Protein AF-A0A956LXR5-F1 (afdb_monomer_lite)

Sequence (235 aa):
MRRPASPSLFWTFAGAFLIVLVAGLGVQATVLFSIVGPISSARIRADAETVVRRAAHEVEQVLAVGGDPEPALAQVNDGGWEHPVIFIDTAGRIVSDRPLGPWRRRLTGDLVRLGLLAPSSLPPDSSRMREGGPPPRGNRSGPAGPRGPGRDERRLGDRIVVRAPVFANGVRQGELVTLVPPRRAFGLPPGIPRPTLFFLPTAALIAAVAGLFLFRALAHRLRALEGQAQRVAQG

Structure (mmCIF, N/CA/C/O backbone):
data_AF-A0A956LXR5-F1
#
_entry.id   AF-A0A956LXR5-F1
#
loop_
_atom_site.group_PDB
_atom_site.id
_atom_site.type_symbol
_atom_site.label_atom_id
_atom_site.label_alt_id
_atom_site.label_comp_id
_atom_site.label_asym_id
_atom_site.label_entity_id
_atom_site.label_seq_id
_atom_site.pdbx_PDB_ins_code
_atom_site.Cartn_x
_atom_site.Cartn_y
_atom_site.Cartn_z
_atom_site.occupancy
_atom_site.B_iso_or_equiv
_atom_site.auth_seq_id
_atom_site.auth_comp_id
_atom_site.auth_asym_id
_atom_site.auth_atom_id
_atom_site.pdbx_PDB_model_num
ATOM 1 N N . MET A 1 1 ? -31.284 -23.805 54.852 1.00 57.22 1 MET A N 1
ATOM 2 C CA . MET A 1 1 ? -31.469 -23.085 53.570 1.00 57.22 1 MET A CA 1
ATOM 3 C C . MET A 1 1 ? -30.354 -22.055 53.414 1.00 57.22 1 MET A C 1
ATOM 5 O O . MET A 1 1 ? -30.297 -21.123 54.205 1.00 57.22 1 MET A O 1
ATOM 9 N N . ARG A 1 2 ? -29.414 -22.246 52.477 1.00 58.25 2 ARG A N 1
ATOM 10 C CA . ARG A 1 2 ? -28.343 -21.267 52.208 1.00 58.25 2 ARG A CA 1
ATOM 11 C C . ARG A 1 2 ? -28.930 -20.136 51.359 1.00 58.25 2 ARG A C 1
ATOM 13 O O . ARG A 1 2 ? -29.423 -20.404 50.268 1.00 58.25 2 ARG A O 1
ATOM 20 N N . ARG A 1 3 ? -28.924 -18.898 51.865 1.00 56.03 3 ARG A N 1
ATOM 21 C CA . ARG A 1 3 ? -29.309 -17.722 51.070 1.00 56.03 3 ARG A CA 1
ATOM 22 C C . ARG A 1 3 ? -28.297 -17.558 49.925 1.00 56.03 3 ARG A C 1
ATOM 24 O O . ARG A 1 3 ? -27.099 -17.644 50.201 1.00 56.03 3 ARG A O 1
ATOM 31 N N . PRO A 1 4 ? -28.735 -17.348 48.672 1.00 63.75 4 PRO A N 1
ATOM 32 C CA . PRO A 1 4 ? -27.816 -17.048 47.582 1.00 63.75 4 PRO A CA 1
ATOM 33 C C . PRO A 1 4 ? -27.059 -15.765 47.929 1.00 63.75 4 PRO A C 1
ATOM 35 O O . PRO A 1 4 ? -27.667 -14.766 48.317 1.00 63.75 4 PRO A O 1
ATOM 38 N N . ALA A 1 5 ? -25.729 -15.813 47.851 1.00 67.38 5 ALA A N 1
ATOM 39 C CA . ALA A 1 5 ? -24.897 -14.640 48.061 1.00 67.38 5 ALA A CA 1
ATOM 40 C C . ALA A 1 5 ? -25.287 -13.588 47.017 1.00 67.38 5 ALA A C 1
ATOM 42 O O . ALA A 1 5 ? -25.188 -13.829 45.814 1.00 67.38 5 ALA A O 1
ATOM 43 N N . SER A 1 6 ? -25.779 -12.440 47.478 1.00 71.50 6 SER A N 1
ATOM 44 C CA . SER A 1 6 ? -26.103 -11.313 46.611 1.00 71.50 6 SER A CA 1
ATOM 45 C C . SER A 1 6 ? -24.841 -10.909 45.840 1.00 71.50 6 SER A C 1
ATOM 47 O O . SER A 1 6 ? -23.810 -10.675 46.483 1.00 71.50 6 SER A O 1
ATOM 49 N N . PRO A 1 7 ? -24.883 -10.847 44.496 1.00 68.31 7 PRO A N 1
ATOM 50 C CA . PRO A 1 7 ? -23.716 -10.514 43.691 1.00 68.31 7 PRO A CA 1
ATOM 51 C C . PRO A 1 7 ? -23.152 -9.174 44.155 1.00 68.31 7 PRO A C 1
ATOM 53 O O . PRO A 1 7 ? -23.894 -8.202 44.330 1.00 68.31 7 PRO A O 1
ATOM 56 N N . SER A 1 8 ? -21.844 -9.141 44.424 1.00 81.50 8 SER A N 1
ATOM 57 C CA . SER A 1 8 ? -21.234 -7.948 44.993 1.00 81.50 8 SER A CA 1
ATOM 58 C C . SER A 1 8 ? -21.364 -6.783 44.011 1.00 81.50 8 SER A C 1
ATOM 60 O O . SER A 1 8 ? -21.154 -6.899 42.805 1.00 81.50 8 SER A O 1
ATOM 62 N N . LEU A 1 9 ? -21.721 -5.635 44.567 1.00 77.50 9 LEU A N 1
ATOM 63 C CA . LEU A 1 9 ? -21.884 -4.349 43.895 1.00 77.50 9 LEU A CA 1
ATOM 64 C C . LEU A 1 9 ? -20.675 -3.996 43.007 1.00 77.50 9 LEU A C 1
ATOM 66 O O . LEU A 1 9 ? -20.817 -3.475 41.898 1.00 77.50 9 LEU A O 1
ATOM 70 N N . PHE A 1 10 ? -19.490 -4.359 43.494 1.00 77.94 10 PHE A N 1
ATOM 71 C CA . PHE A 1 10 ? -18.216 -4.234 42.804 1.00 77.94 10 PHE A CA 1
ATOM 72 C C . PHE A 1 10 ? -18.179 -5.036 41.495 1.00 77.94 10 PHE A C 1
ATOM 74 O O . PHE A 1 10 ? -17.806 -4.486 40.462 1.00 77.94 10 PHE A O 1
ATOM 81 N N . TRP A 1 11 ? -18.641 -6.292 41.500 1.00 79.56 11 TRP A N 1
ATOM 82 C CA . TRP A 1 11 ? -18.671 -7.137 40.301 1.00 79.56 11 TRP A CA 1
ATOM 83 C C . TRP A 1 11 ? -19.585 -6.582 39.208 1.00 79.56 11 TRP A C 1
ATOM 85 O O . TRP A 1 11 ? -19.225 -6.628 38.034 1.00 79.56 11 TRP A O 1
ATOM 95 N N . THR A 1 12 ? -20.727 -5.993 39.571 1.00 78.44 12 THR A N 1
ATOM 96 C CA . THR A 1 12 ? -21.604 -5.334 38.589 1.00 78.44 12 THR A CA 1
ATOM 97 C C . THR A 1 12 ? -20.958 -4.107 37.944 1.00 78.44 12 THR A C 1
ATOM 99 O O . THR A 1 12 ? -21.067 -3.938 36.732 1.00 78.44 12 THR A O 1
ATOM 102 N N . PHE A 1 13 ? -20.253 -3.271 38.716 1.00 77.06 13 PHE A N 1
ATOM 103 C CA . PHE A 1 13 ? -19.559 -2.103 38.163 1.00 77.06 13 PHE A CA 1
ATOM 104 C C . PHE A 1 13 ? -18.354 -2.499 37.310 1.00 77.06 13 PHE A C 1
ATOM 106 O O . PHE A 1 13 ? -18.207 -1.994 36.199 1.00 77.06 13 PHE A O 1
ATOM 113 N N . ALA A 1 14 ? -17.535 -3.436 37.791 1.00 78.25 14 ALA A N 1
ATOM 114 C CA . ALA A 1 14 ? -16.401 -3.960 37.038 1.00 78.25 14 ALA A CA 1
ATOM 115 C C . ALA A 1 14 ? -16.855 -4.617 35.724 1.00 78.25 14 ALA A C 1
ATOM 117 O O . ALA A 1 14 ? -16.266 -4.364 34.676 1.00 78.25 14 ALA A O 1
ATOM 118 N N . GLY A 1 15 ? -17.945 -5.393 35.756 1.00 77.44 15 GLY A N 1
ATOM 119 C CA . GLY A 1 15 ? -18.534 -6.006 34.567 1.00 77.44 15 GLY A CA 1
ATOM 120 C C . GLY A 1 15 ? -19.045 -4.975 33.560 1.00 77.44 15 GLY A C 1
ATOM 121 O O . GLY A 1 15 ? -18.717 -5.062 32.379 1.00 77.44 15 GLY A O 1
ATOM 122 N N . ALA A 1 16 ? -19.786 -3.959 34.014 1.00 78.50 16 ALA A N 1
ATOM 123 C CA . ALA A 1 16 ? -20.267 -2.888 33.139 1.00 78.50 16 ALA A CA 1
ATOM 124 C C . ALA A 1 16 ? -19.108 -2.103 32.503 1.00 78.50 16 ALA A C 1
ATOM 126 O O . ALA A 1 16 ? -19.122 -1.848 31.299 1.00 78.50 16 ALA A O 1
ATOM 127 N N . PHE A 1 17 ? -18.079 -1.774 33.288 1.00 76.94 17 PHE A N 1
ATOM 128 C CA . PHE A 1 17 ? -16.891 -1.086 32.788 1.00 76.94 17 PHE A CA 1
ATOM 129 C C . PHE A 1 17 ? -16.144 -1.928 31.748 1.00 76.94 17 PHE A C 1
ATOM 131 O O . PHE A 1 17 ? -15.774 -1.418 30.691 1.00 76.94 17 PHE A O 1
ATOM 138 N N . LEU A 1 18 ? -15.982 -3.230 32.004 1.00 78.94 18 LEU A N 1
ATOM 139 C CA . LEU A 1 18 ? -15.350 -4.154 31.066 1.00 78.94 18 LEU A CA 1
ATOM 140 C C . LEU A 1 18 ? -16.131 -4.244 29.749 1.00 78.94 18 LEU A C 1
ATOM 142 O O . LEU A 1 18 ? -15.519 -4.197 28.687 1.00 78.94 18 LEU A O 1
ATOM 146 N N . ILE A 1 19 ? -17.465 -4.322 29.800 1.00 80.06 19 ILE A N 1
ATOM 147 C CA . ILE A 1 19 ? -18.310 -4.349 28.595 1.00 80.06 19 ILE A CA 1
ATOM 148 C C . ILE A 1 19 ? -18.110 -3.078 27.771 1.00 80.06 19 ILE A C 1
ATOM 150 O O . ILE A 1 19 ? -17.900 -3.167 26.563 1.00 80.06 19 ILE A O 1
ATOM 154 N N . VAL A 1 20 ? -18.134 -1.904 28.408 1.00 80.69 20 VAL A N 1
ATOM 155 C CA . VAL A 1 20 ? -17.913 -0.627 27.712 1.00 80.69 20 VAL A CA 1
ATOM 156 C C . VAL A 1 20 ? -16.515 -0.576 27.095 1.00 80.69 20 VAL A C 1
ATOM 158 O O . VAL A 1 20 ? -16.369 -0.150 25.951 1.00 80.69 20 VAL A O 1
ATOM 161 N N . LEU A 1 21 ? -15.496 -1.055 27.810 1.00 79.19 21 LEU A N 1
ATOM 162 C CA . LEU A 1 21 ? -14.118 -1.089 27.322 1.00 79.19 21 LEU A CA 1
ATOM 163 C C . LEU A 1 21 ? -13.966 -2.021 26.111 1.00 79.19 21 LEU A C 1
ATOM 165 O O . LEU A 1 21 ? -13.379 -1.632 25.101 1.00 79.19 21 LEU A O 1
ATOM 169 N N . VAL A 1 22 ? -14.539 -3.225 26.176 1.00 78.88 22 VAL A N 1
ATOM 170 C CA . VAL A 1 22 ? -14.523 -4.196 25.071 1.00 78.88 22 VAL A CA 1
ATOM 171 C C . VAL A 1 22 ? -15.318 -3.676 23.872 1.00 78.88 22 VAL A C 1
ATOM 173 O O . VAL A 1 22 ? -14.843 -3.772 22.742 1.00 78.88 22 VAL A O 1
ATOM 176 N N . ALA A 1 23 ? -16.488 -3.073 24.097 1.00 81.31 23 ALA A N 1
ATOM 177 C CA . ALA A 1 23 ? -17.290 -2.469 23.036 1.00 81.31 23 ALA A CA 1
ATOM 178 C C . ALA A 1 23 ? -16.551 -1.301 22.367 1.00 81.31 23 ALA A C 1
ATOM 180 O O . ALA A 1 23 ? -16.512 -1.219 21.140 1.00 81.31 23 ALA A O 1
ATOM 181 N N . GLY A 1 24 ? -15.900 -0.441 23.157 1.00 80.88 24 GLY A N 1
ATOM 182 C CA . GLY A 1 24 ? -15.068 0.653 22.659 1.00 80.88 24 GLY A CA 1
ATOM 183 C C . GLY A 1 24 ? -13.920 0.156 21.779 1.00 80.88 24 GLY A C 1
ATOM 184 O O . GLY A 1 24 ? -13.749 0.646 20.664 1.00 80.88 24 GLY A O 1
ATOM 185 N N . LEU A 1 25 ? -13.188 -0.868 22.232 1.00 79.50 25 LEU A N 1
ATOM 186 C CA . LEU A 1 25 ? -12.139 -1.521 21.439 1.00 79.50 25 LEU A CA 1
ATOM 187 C C . LEU A 1 25 ? -12.690 -2.151 20.155 1.00 79.50 25 LEU A C 1
ATOM 189 O O . LEU A 1 25 ? -12.069 -2.029 19.101 1.00 79.50 25 LEU A O 1
ATOM 193 N N . GLY A 1 26 ? -13.859 -2.791 20.221 1.00 83.56 26 GLY A N 1
ATOM 194 C CA . GLY A 1 26 ? -14.519 -3.388 19.061 1.00 83.56 26 GLY A CA 1
ATOM 195 C C . GLY A 1 26 ? -14.882 -2.351 18.000 1.00 83.56 26 GLY A C 1
ATOM 196 O O . GLY A 1 26 ? -14.553 -2.522 16.826 1.00 83.56 26 GLY A O 1
ATOM 197 N N . VAL A 1 27 ? -15.496 -1.237 18.408 1.00 83.69 27 VAL A N 1
ATOM 198 C CA . VAL A 1 27 ? -15.824 -0.120 17.506 1.00 83.69 27 VAL A CA 1
ATOM 199 C C . VAL A 1 27 ? -14.553 0.490 16.913 1.00 83.69 27 VAL A C 1
ATOM 201 O O . VAL A 1 27 ? -14.488 0.704 15.704 1.00 83.69 27 VAL A O 1
ATOM 204 N N . GLN A 1 28 ? -13.515 0.707 17.725 1.00 76.25 28 GLN A N 1
ATOM 205 C CA . GLN A 1 28 ? -12.229 1.227 17.250 1.00 76.25 28 GLN A CA 1
ATOM 206 C C . GLN A 1 28 ? -11.583 0.310 16.209 1.00 76.25 28 GLN A C 1
ATOM 208 O O . GLN A 1 28 ? -11.180 0.781 15.145 1.00 76.25 28 GLN A O 1
ATOM 213 N N . ALA A 1 29 ? -11.522 -0.995 16.484 1.00 76.50 29 ALA A N 1
ATOM 214 C CA . ALA A 1 29 ? -11.015 -1.976 15.534 1.00 76.50 29 ALA A CA 1
ATOM 215 C C . ALA A 1 29 ? -11.836 -1.942 14.238 1.00 76.50 29 ALA A C 1
ATOM 217 O O . ALA A 1 29 ? -11.273 -1.889 13.148 1.00 76.50 29 ALA A O 1
ATOM 218 N N . THR A 1 30 ? -13.163 -1.882 14.351 1.00 83.94 30 THR A N 1
ATOM 219 C CA . THR A 1 30 ? -14.069 -1.860 13.197 1.00 83.94 30 THR A CA 1
ATOM 220 C C . THR A 1 30 ? -13.810 -0.649 12.308 1.00 83.94 30 THR A C 1
ATOM 222 O O . THR A 1 30 ? -13.653 -0.813 11.101 1.00 83.94 30 THR A O 1
ATOM 225 N N . VAL A 1 31 ? -13.694 0.553 12.879 1.00 80.25 31 VAL A N 1
ATOM 226 C CA . VAL A 1 31 ? -13.388 1.782 12.127 1.00 80.25 31 VAL A CA 1
ATOM 227 C C . VAL A 1 31 ? -12.016 1.691 11.456 1.00 80.25 31 VAL A C 1
ATOM 229 O O . VAL A 1 31 ? -11.880 2.012 10.273 1.00 80.25 31 VAL A O 1
ATOM 232 N N . LEU A 1 32 ? -11.002 1.209 12.179 1.00 76.38 32 LEU A N 1
ATOM 233 C CA . LEU A 1 32 ? -9.644 1.079 11.655 1.00 76.38 32 LEU A CA 1
ATOM 234 C C . LEU A 1 32 ? -9.587 0.118 10.456 1.00 76.38 32 LEU A C 1
ATOM 236 O O . LEU A 1 32 ? -9.028 0.458 9.413 1.00 76.38 32 LEU A O 1
ATOM 240 N N . PHE A 1 33 ? -10.193 -1.064 10.583 1.00 79.88 33 PHE A N 1
ATOM 241 C CA . PHE A 1 33 ? -10.154 -2.086 9.537 1.00 79.88 33 PHE A CA 1
ATOM 242 C C . PHE A 1 33 ? -11.117 -1.804 8.379 1.00 79.88 33 PHE A C 1
ATOM 244 O O . PHE A 1 33 ? -10.781 -2.113 7.240 1.00 79.88 33 PHE A O 1
ATOM 251 N N . SER A 1 34 ? -12.275 -1.190 8.639 1.00 80.94 34 SER A N 1
ATOM 252 C CA . SER A 1 34 ? -13.313 -0.997 7.613 1.00 80.94 34 SER A CA 1
ATOM 253 C C . SER A 1 34 ? -13.161 0.300 6.824 1.00 80.94 34 SER A C 1
ATOM 255 O O . SER A 1 34 ? -13.614 0.365 5.688 1.00 80.94 34 SER A O 1
ATOM 257 N N . ILE A 1 35 ? -12.550 1.339 7.404 1.00 79.44 35 ILE A N 1
ATOM 258 C CA . ILE A 1 35 ? -12.480 2.671 6.779 1.00 79.44 35 ILE A CA 1
ATOM 259 C C . ILE A 1 35 ? -11.033 3.049 6.471 1.00 79.44 35 ILE A C 1
ATOM 261 O O . ILE A 1 35 ? -10.690 3.352 5.328 1.00 79.44 35 ILE A O 1
ATOM 265 N N . VAL A 1 36 ? -10.154 2.996 7.474 1.00 76.00 36 VAL A N 1
ATOM 266 C CA . VAL A 1 36 ? -8.775 3.494 7.333 1.00 76.00 36 VAL A CA 1
ATOM 267 C C . VAL A 1 36 ? -7.933 2.572 6.448 1.00 76.00 36 VAL A C 1
ATOM 269 O O . VAL A 1 36 ? -7.209 3.049 5.569 1.00 76.00 36 VAL A O 1
ATOM 272 N N . GLY A 1 37 ? -8.052 1.255 6.635 1.00 77.44 37 GLY A N 1
ATOM 273 C CA . GLY A 1 37 ? -7.364 0.253 5.814 1.00 77.44 37 GLY A CA 1
ATOM 274 C C . GLY A 1 37 ? -7.611 0.443 4.309 1.00 77.44 37 GLY A C 1
ATOM 275 O O . GLY A 1 37 ? -6.650 0.680 3.572 1.00 77.44 37 GLY A O 1
ATOM 276 N N . PRO A 1 38 ? -8.872 0.438 3.841 1.00 79.25 38 PRO A N 1
ATOM 277 C CA . PRO A 1 38 ? -9.186 0.604 2.423 1.00 79.25 38 PRO A CA 1
ATOM 278 C C . PRO A 1 38 ? -8.682 1.926 1.840 1.00 79.25 38 PRO A C 1
ATOM 280 O O . PRO A 1 38 ? -8.016 1.916 0.804 1.00 79.25 38 PRO A O 1
ATOM 283 N N . ILE A 1 39 ? -8.913 3.051 2.525 1.00 83.06 39 ILE A N 1
ATOM 284 C CA . ILE A 1 39 ? -8.504 4.378 2.038 1.00 83.06 39 ILE A CA 1
ATOM 285 C C . ILE A 1 39 ? -6.980 4.473 1.920 1.00 83.06 39 ILE A C 1
ATOM 287 O O . ILE A 1 39 ? -6.462 4.960 0.914 1.00 83.06 39 ILE A O 1
ATOM 291 N N . SER A 1 40 ? -6.248 3.969 2.918 1.00 80.56 40 SER A N 1
ATOM 292 C CA . SER A 1 40 ? -4.785 3.961 2.869 1.00 80.56 40 SER A CA 1
ATOM 293 C C . SER A 1 40 ? -4.255 3.083 1.733 1.00 80.56 40 SER A C 1
ATOM 295 O O . SER A 1 40 ? -3.348 3.506 1.023 1.00 80.56 40 SER A O 1
ATOM 297 N N . SER A 1 41 ? -4.859 1.913 1.493 1.00 82.94 41 SER A N 1
ATOM 298 C CA . SER A 1 41 ? -4.467 1.030 0.388 1.00 82.94 41 SER A CA 1
ATOM 299 C C . SER A 1 41 ? -4.716 1.655 -0.988 1.00 82.94 41 SER A C 1
ATOM 301 O O . SER A 1 41 ? -3.857 1.564 -1.865 1.00 82.94 41 SER A O 1
ATOM 303 N N . ALA A 1 42 ? -5.847 2.347 -1.163 1.00 86.19 42 ALA A N 1
ATOM 304 C CA . ALA A 1 42 ? -6.183 3.035 -2.404 1.00 86.19 42 ALA A CA 1
ATOM 305 C C . ALA A 1 42 ? -5.208 4.185 -2.684 1.00 86.19 42 ALA A C 1
ATOM 307 O O . ALA A 1 42 ? -4.722 4.319 -3.805 1.00 86.19 42 ALA A O 1
ATOM 308 N N . ARG A 1 43 ? -4.865 4.971 -1.655 1.00 87.75 43 ARG A N 1
ATOM 309 C CA . ARG A 1 43 ? -3.911 6.078 -1.791 1.00 87.75 43 ARG A CA 1
ATOM 310 C C . ARG A 1 43 ? -2.499 5.589 -2.096 1.00 87.75 43 ARG A C 1
ATOM 312 O O . ARG A 1 43 ? -1.893 6.071 -3.039 1.00 87.75 43 ARG A O 1
ATOM 319 N N . ILE A 1 44 ? -2.027 4.568 -1.380 1.00 86.81 44 ILE A N 1
ATOM 320 C CA . ILE A 1 44 ? -0.724 3.939 -1.641 1.00 86.81 44 ILE A CA 1
ATOM 321 C C . ILE A 1 44 ? -0.649 3.399 -3.073 1.00 86.81 44 ILE A C 1
ATOM 323 O O . ILE A 1 44 ? 0.383 3.537 -3.723 1.00 86.81 44 ILE A O 1
ATOM 327 N N . ARG A 1 45 ? -1.733 2.794 -3.577 1.00 90.12 45 ARG A N 1
ATOM 328 C CA . ARG A 1 45 ? -1.800 2.331 -4.967 1.00 90.12 45 ARG A CA 1
ATOM 329 C C . ARG A 1 45 ? -1.711 3.496 -5.953 1.00 90.12 45 ARG A C 1
ATOM 331 O O . ARG A 1 45 ? -0.924 3.406 -6.885 1.00 90.12 45 ARG A O 1
ATOM 338 N N . ALA A 1 46 ? -2.465 4.572 -5.737 1.00 91.88 46 ALA A N 1
ATOM 339 C CA . ALA A 1 46 ? -2.435 5.753 -6.601 1.00 91.88 46 ALA A CA 1
ATOM 340 C C . ALA A 1 46 ? -1.053 6.439 -6.611 1.00 91.88 46 ALA A C 1
ATOM 342 O O . ALA A 1 46 ? -0.550 6.820 -7.671 1.00 91.88 46 ALA A O 1
ATOM 343 N N . ASP A 1 47 ? -0.408 6.538 -5.447 1.00 91.81 47 ASP A N 1
ATOM 344 C CA . ASP A 1 47 ? 0.942 7.090 -5.316 1.00 91.81 47 ASP A CA 1
ATOM 345 C C . ASP A 1 47 ? 1.960 6.193 -6.043 1.00 91.81 47 ASP A C 1
ATOM 347 O O . ASP A 1 47 ? 2.755 6.677 -6.849 1.00 91.81 47 ASP A O 1
ATOM 351 N N . ALA A 1 48 ? 1.877 4.872 -5.847 1.00 92.44 48 ALA A N 1
ATOM 352 C CA . ALA A 1 48 ? 2.715 3.900 -6.547 1.00 92.44 48 ALA A CA 1
ATOM 353 C C . ALA A 1 48 ? 2.508 3.939 -8.071 1.00 92.44 48 ALA A C 1
ATOM 355 O O . ALA A 1 48 ? 3.480 3.882 -8.818 1.00 92.44 48 ALA A O 1
ATOM 356 N N . GLU A 1 49 ? 1.269 4.076 -8.552 1.00 94.44 49 GLU A N 1
ATOM 357 C CA . GLU A 1 49 ? 0.960 4.264 -9.978 1.00 94.44 49 GLU A CA 1
ATOM 358 C C . GLU A 1 49 ? 1.589 5.533 -10.536 1.00 94.44 49 GLU A C 1
ATOM 360 O O . GLU A 1 49 ? 2.165 5.498 -11.623 1.00 94.44 49 GLU A O 1
ATOM 365 N N . THR A 1 50 ? 1.539 6.629 -9.786 1.00 94.88 50 THR A N 1
ATOM 366 C CA . THR A 1 50 ? 2.137 7.900 -10.200 1.00 94.88 50 THR A CA 1
ATOM 367 C C . THR A 1 50 ? 3.659 7.788 -10.296 1.00 94.88 50 THR A C 1
ATOM 369 O O . THR A 1 50 ? 4.240 8.171 -11.313 1.00 94.88 50 THR A O 1
ATOM 372 N N . VAL A 1 51 ? 4.306 7.201 -9.283 1.00 94.75 51 VAL A N 1
ATOM 373 C CA . VAL A 1 51 ? 5.763 6.994 -9.257 1.00 94.75 51 VAL A CA 1
ATOM 374 C C . VAL A 1 51 ? 6.208 6.056 -10.376 1.00 94.75 51 VAL A C 1
ATOM 376 O O . VAL A 1 51 ? 7.133 6.382 -11.113 1.00 94.75 51 VAL A O 1
ATOM 379 N N . VAL A 1 52 ? 5.532 4.918 -10.555 1.00 95.69 52 VAL A N 1
ATOM 380 C CA . VAL A 1 52 ? 5.896 3.927 -11.577 1.00 95.69 52 VAL A CA 1
ATOM 381 C C . VAL A 1 52 ? 5.677 4.467 -12.991 1.00 95.69 52 VAL A C 1
ATOM 383 O O . VAL A 1 52 ? 6.507 4.220 -13.859 1.00 95.69 52 VAL A O 1
ATOM 386 N N . ARG A 1 53 ? 4.609 5.237 -13.242 1.00 96.19 53 ARG A N 1
ATOM 387 C CA . ARG A 1 53 ? 4.387 5.879 -14.551 1.00 96.19 53 ARG A CA 1
ATOM 388 C C . ARG A 1 53 ? 5.427 6.950 -14.855 1.00 96.19 53 ARG A C 1
ATOM 390 O O . ARG A 1 53 ? 5.890 7.035 -15.987 1.00 96.19 53 ARG A O 1
ATOM 397 N N . ARG A 1 54 ? 5.805 7.751 -13.857 1.00 95.75 54 ARG A N 1
ATOM 398 C CA . ARG A 1 54 ? 6.875 8.739 -14.010 1.00 95.75 54 ARG A CA 1
ATOM 399 C C . ARG A 1 54 ? 8.212 8.059 -14.309 1.00 95.75 54 ARG A C 1
ATOM 401 O O . ARG A 1 54 ? 8.861 8.419 -15.283 1.00 95.75 54 ARG A O 1
ATOM 408 N N . ALA A 1 55 ? 8.561 7.040 -13.525 1.00 96.19 55 ALA A N 1
ATOM 409 C CA . ALA A 1 55 ? 9.755 6.230 -13.739 1.00 96.19 55 ALA A CA 1
ATOM 410 C C . ALA A 1 55 ? 9.759 5.573 -15.126 1.00 96.19 55 ALA A C 1
ATOM 412 O O . ALA A 1 55 ? 10.800 5.525 -15.771 1.00 96.19 55 ALA A O 1
ATOM 413 N N . ALA A 1 56 ? 8.597 5.108 -15.608 1.00 97.00 56 ALA A N 1
ATOM 414 C CA . ALA A 1 56 ? 8.463 4.572 -16.959 1.00 97.00 56 ALA A CA 1
ATOM 415 C C . ALA A 1 56 ? 8.881 5.613 -17.979 1.00 97.00 56 ALA A C 1
ATOM 417 O O . ALA A 1 56 ? 9.791 5.351 -18.749 1.00 97.00 56 ALA A O 1
ATOM 418 N N . HIS A 1 57 ? 8.312 6.812 -17.913 1.00 97.06 57 HIS A N 1
ATOM 419 C CA . HIS A 1 57 ? 8.629 7.858 -18.872 1.00 97.06 57 HIS A CA 1
ATOM 420 C C . HIS A 1 57 ? 10.117 8.256 -18.875 1.00 97.06 57 HIS A C 1
ATOM 422 O O . HIS A 1 57 ? 10.705 8.428 -19.939 1.00 97.06 57 HIS A O 1
ATOM 428 N N . GLU A 1 58 ? 10.746 8.352 -17.702 1.00 96.31 58 GLU A N 1
ATOM 429 C CA . GLU A 1 58 ? 12.180 8.655 -17.579 1.00 96.31 58 GLU A CA 1
ATOM 430 C C . GLU A 1 58 ? 13.047 7.530 -18.182 1.00 96.31 58 GLU A C 1
ATOM 432 O O . GLU A 1 58 ? 13.977 7.793 -18.947 1.00 96.31 58 GLU A O 1
ATOM 437 N N . VAL A 1 59 ? 12.701 6.266 -17.921 1.00 97.06 59 VAL A N 1
ATOM 438 C CA . VAL A 1 59 ? 13.390 5.102 -18.500 1.00 97.06 59 VAL A CA 1
ATOM 439 C C . VAL A 1 59 ? 13.170 5.005 -20.016 1.00 97.06 59 VAL A C 1
ATOM 441 O O . VAL A 1 59 ? 14.109 4.703 -20.749 1.00 97.06 59 VAL A O 1
ATOM 444 N N . GLU A 1 60 ? 11.962 5.288 -20.510 1.00 97.44 60 GLU A N 1
ATOM 445 C CA . GLU A 1 60 ? 11.638 5.302 -21.944 1.00 97.44 60 GLU A CA 1
ATOM 446 C C . GLU A 1 60 ? 12.518 6.294 -22.711 1.00 97.44 60 GLU A C 1
ATOM 448 O O . GLU A 1 60 ? 13.053 5.951 -23.767 1.00 97.44 60 GLU A O 1
ATOM 453 N N . GLN A 1 61 ? 12.724 7.496 -22.162 1.00 97.00 61 GLN A N 1
ATOM 454 C CA . GLN A 1 61 ? 13.579 8.521 -22.768 1.00 97.00 61 GLN A CA 1
ATOM 455 C C . GLN A 1 61 ? 15.043 8.073 -22.861 1.00 97.00 61 GLN A C 1
ATOM 457 O O . GLN A 1 61 ? 15.684 8.269 -23.895 1.00 97.00 61 GLN A O 1
ATOM 462 N N . VAL A 1 62 ? 15.567 7.432 -21.814 1.00 97.44 62 VAL A N 1
ATOM 463 C CA . VAL A 1 62 ? 16.952 6.937 -21.801 1.00 97.44 62 VAL A CA 1
ATOM 464 C C . VAL A 1 62 ? 17.135 5.747 -22.742 1.00 97.44 62 VAL A C 1
ATOM 466 O O . VAL A 1 62 ? 18.115 5.686 -23.486 1.00 97.44 62 VAL A O 1
ATOM 469 N N . LEU A 1 63 ? 16.174 4.824 -22.783 1.00 97.06 63 LEU A N 1
ATOM 470 C CA . LEU A 1 63 ? 16.226 3.681 -23.694 1.00 97.06 63 LEU A CA 1
ATOM 471 C C . LEU A 1 63 ? 16.053 4.092 -25.162 1.00 97.06 63 LEU A C 1
ATOM 473 O O . LEU A 1 63 ? 16.639 3.457 -26.036 1.00 97.06 63 LEU A O 1
ATOM 477 N N . ALA A 1 64 ? 15.296 5.156 -25.454 1.00 96.62 64 ALA A N 1
ATOM 478 C CA . ALA A 1 64 ? 15.117 5.657 -26.819 1.00 96.62 64 ALA A CA 1
ATOM 479 C C . ALA A 1 64 ? 16.444 6.078 -27.477 1.00 96.62 64 ALA A C 1
ATOM 481 O O . ALA A 1 64 ? 16.601 5.910 -28.688 1.00 96.62 64 ALA A O 1
ATOM 482 N N . VAL A 1 65 ? 17.408 6.551 -26.677 1.00 97.12 65 VAL A N 1
ATOM 483 C CA . VAL A 1 65 ? 18.772 6.905 -27.113 1.00 97.12 65 VAL A CA 1
ATOM 484 C C . VAL A 1 65 ? 19.794 5.775 -26.913 1.00 97.12 65 VAL A C 1
ATOM 486 O O . VAL A 1 65 ? 20.981 5.974 -27.155 1.00 97.12 65 VAL A O 1
ATOM 489 N N . GLY A 1 66 ? 19.354 4.586 -26.482 1.00 95.88 66 GLY A N 1
ATOM 490 C CA . GLY A 1 66 ? 20.221 3.429 -26.237 1.00 95.88 66 GLY A CA 1
ATOM 491 C C . GLY A 1 66 ? 21.043 3.505 -24.945 1.00 95.88 66 GLY A C 1
ATOM 492 O O . GLY A 1 66 ? 22.081 2.852 -24.848 1.00 95.88 66 GLY A O 1
ATOM 493 N N . GLY A 1 67 ? 20.617 4.313 -23.970 1.00 96.25 67 GLY A N 1
ATOM 494 C CA . GLY A 1 67 ? 21.280 4.444 -22.673 1.00 96.25 67 GLY A CA 1
ATOM 495 C C . GLY A 1 67 ? 20.951 3.317 -21.686 1.00 96.25 67 GLY A C 1
ATOM 496 O O . GLY A 1 67 ? 20.040 2.516 -21.895 1.00 96.25 67 GLY A O 1
ATOM 497 N N . ASP A 1 68 ? 21.694 3.277 -20.579 1.00 96.19 68 ASP A N 1
ATOM 498 C CA . ASP A 1 68 ? 21.428 2.372 -19.456 1.00 96.19 68 ASP A CA 1
ATOM 499 C C . ASP A 1 68 ? 20.236 2.895 -18.627 1.00 96.19 68 ASP A C 1
ATOM 501 O O . ASP A 1 68 ? 20.247 4.070 -18.260 1.00 96.19 68 ASP A O 1
ATOM 505 N N . PRO A 1 69 ? 19.208 2.085 -18.310 1.00 96.12 69 PRO A N 1
ATOM 506 C CA . PRO A 1 69 ? 18.092 2.507 -17.458 1.00 96.12 69 PRO A CA 1
ATOM 507 C C . PRO A 1 69 ? 18.464 2.743 -15.981 1.00 96.12 69 PRO A C 1
ATOM 509 O O . PRO A 1 69 ? 17.684 3.365 -15.259 1.00 96.12 69 PRO A O 1
ATOM 512 N N . GLU A 1 70 ? 19.613 2.254 -15.499 1.00 95.38 70 GLU A N 1
ATOM 513 C CA . GLU A 1 70 ? 19.995 2.334 -14.076 1.00 95.38 70 GLU A CA 1
ATOM 514 C C . GLU A 1 70 ? 20.090 3.778 -13.522 1.00 95.38 70 GLU A C 1
ATOM 516 O O . GLU A 1 70 ? 19.471 4.046 -12.488 1.00 95.38 70 GLU A O 1
ATOM 521 N N . PRO A 1 71 ? 20.741 4.751 -14.195 1.00 94.25 71 PRO A N 1
ATOM 522 C CA . PRO A 1 71 ? 20.740 6.155 -13.776 1.00 94.25 71 PRO A CA 1
ATOM 523 C C . PRO A 1 71 ? 19.347 6.791 -13.697 1.00 94.25 71 PRO A C 1
ATOM 525 O O . PRO A 1 71 ? 19.093 7.580 -12.788 1.00 94.25 71 PRO A O 1
ATOM 528 N N . ALA A 1 72 ? 18.440 6.450 -14.620 1.00 94.69 72 ALA A N 1
ATOM 529 C CA . ALA A 1 72 ? 17.066 6.960 -14.597 1.00 94.69 72 ALA A CA 1
ATOM 530 C C . ALA A 1 72 ? 16.308 6.422 -13.378 1.00 94.69 72 ALA A C 1
ATOM 532 O O . ALA A 1 72 ? 15.657 7.172 -12.659 1.00 94.69 72 ALA A O 1
ATOM 533 N N . LEU A 1 73 ? 16.461 5.128 -13.083 1.00 93.94 73 LEU A N 1
ATOM 534 C CA . LEU A 1 73 ? 15.874 4.522 -11.889 1.00 93.94 73 LEU A CA 1
ATOM 535 C C . LEU A 1 73 ? 16.435 5.115 -10.592 1.00 93.94 73 LEU A C 1
ATOM 537 O O . LEU A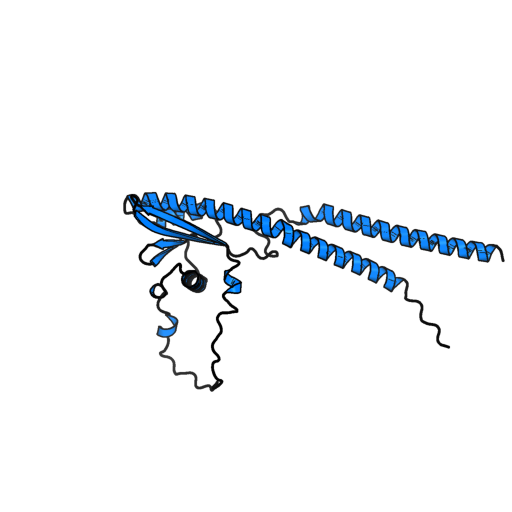 1 73 ? 15.677 5.315 -9.645 1.00 93.94 73 LEU A O 1
ATOM 541 N N . ALA A 1 74 ? 17.732 5.426 -10.543 1.00 91.94 74 ALA A N 1
ATOM 542 C CA . ALA A 1 74 ? 18.348 6.047 -9.375 1.00 91.94 74 ALA A CA 1
ATOM 543 C C . ALA A 1 74 ? 17.749 7.435 -9.064 1.00 91.94 74 ALA A C 1
ATOM 545 O O . ALA A 1 74 ? 17.499 7.734 -7.898 1.00 91.94 74 ALA A O 1
ATOM 546 N N . GLN A 1 75 ? 17.428 8.242 -10.084 1.00 91.00 75 GLN A N 1
ATOM 547 C CA . GLN A 1 75 ? 16.795 9.560 -9.897 1.00 91.00 75 GLN A CA 1
ATOM 548 C C . GLN A 1 75 ? 15.385 9.471 -9.298 1.00 91.00 75 GLN A C 1
ATOM 550 O O . GLN A 1 75 ? 14.979 10.336 -8.521 1.00 91.00 75 GLN A O 1
ATOM 555 N N . VAL A 1 76 ? 14.639 8.404 -9.598 1.00 89.12 76 VAL A N 1
ATOM 556 C CA . VAL A 1 76 ? 13.302 8.177 -9.023 1.00 89.12 76 VAL A CA 1
ATOM 557 C C . VAL A 1 76 ? 13.376 7.990 -7.501 1.00 89.12 76 VAL A C 1
ATOM 559 O O . VAL A 1 76 ? 12.476 8.423 -6.776 1.00 89.12 76 VAL A O 1
ATOM 562 N N . ASN A 1 77 ? 14.452 7.377 -6.998 1.00 84.88 77 ASN A N 1
ATOM 563 C CA . ASN A 1 77 ? 14.653 7.147 -5.567 1.00 84.88 77 ASN A CA 1
ATOM 564 C C . ASN A 1 77 ? 14.901 8.452 -4.784 1.00 84.88 77 ASN A C 1
ATOM 566 O O . ASN A 1 77 ? 14.441 8.576 -3.646 1.00 84.88 77 ASN A O 1
ATOM 570 N N . ASP A 1 78 ? 15.532 9.456 -5.399 1.00 84.06 78 ASP A N 1
ATOM 571 C CA . ASP A 1 78 ? 15.794 10.756 -4.758 1.00 84.06 78 ASP A CA 1
ATOM 572 C C . ASP A 1 78 ? 14.501 11.508 -4.386 1.00 84.06 78 ASP A C 1
ATOM 574 O O . ASP A 1 78 ? 14.498 12.368 -3.506 1.00 84.06 78 ASP A O 1
ATOM 578 N N . GLY A 1 79 ? 13.365 11.127 -4.983 1.00 79.44 79 GLY A N 1
ATOM 579 C CA . GLY A 1 79 ? 12.034 11.633 -4.641 1.00 79.44 79 GLY A CA 1
ATOM 580 C C . GLY A 1 79 ? 11.479 11.164 -3.288 1.00 79.44 79 GLY A C 1
ATOM 581 O O . GLY A 1 79 ? 10.341 11.500 -2.958 1.00 79.44 79 GLY A O 1
ATOM 582 N N . GLY A 1 80 ? 12.231 10.378 -2.506 1.00 83.69 80 GLY A N 1
ATOM 583 C CA . GLY A 1 80 ? 11.827 9.928 -1.168 1.00 83.69 80 GLY A CA 1
ATOM 584 C C . GLY A 1 80 ? 10.824 8.771 -1.164 1.00 83.69 80 GLY A C 1
ATOM 585 O O . GLY A 1 80 ? 10.189 8.498 -0.144 1.00 83.69 80 GLY A O 1
ATOM 586 N N . TRP A 1 81 ? 10.661 8.079 -2.293 1.00 87.62 81 TRP A N 1
ATOM 587 C CA . TRP A 1 81 ? 9.808 6.899 -2.373 1.00 87.62 81 TRP A CA 1
ATOM 588 C C . TRP A 1 81 ? 10.431 5.729 -1.596 1.00 87.62 81 TRP A C 1
ATOM 590 O O . TRP A 1 81 ? 11.583 5.345 -1.804 1.00 87.62 81 TRP A O 1
ATOM 600 N N . GLU A 1 82 ? 9.669 5.140 -0.673 1.00 84.94 82 GLU A N 1
ATOM 601 C CA . GLU A 1 82 ? 10.185 4.112 0.246 1.00 84.94 82 GLU A CA 1
ATOM 602 C C . GLU A 1 82 ? 10.330 2.724 -0.402 1.00 84.94 82 GLU A C 1
ATOM 604 O O . GLU A 1 82 ? 11.051 1.869 0.120 1.00 84.94 82 GLU A O 1
ATOM 609 N N . HIS A 1 83 ? 9.627 2.461 -1.507 1.00 88.31 83 HIS A N 1
ATOM 610 C CA . HIS A 1 83 ? 9.531 1.123 -2.090 1.00 88.31 83 HIS A CA 1
ATOM 611 C C . HIS A 1 83 ? 10.417 0.980 -3.330 1.00 88.31 83 HIS A C 1
ATOM 613 O O . HIS A 1 83 ? 10.481 1.895 -4.141 1.00 88.31 83 HIS A O 1
ATOM 619 N N . PRO A 1 84 ? 11.087 -0.168 -3.521 1.00 90.44 84 PRO A N 1
ATOM 620 C CA . PRO A 1 84 ? 11.939 -0.352 -4.686 1.00 90.44 84 PRO A CA 1
ATOM 621 C C . PRO A 1 84 ? 11.111 -0.312 -5.975 1.00 90.44 84 PRO A C 1
ATOM 623 O O . PRO A 1 84 ? 9.997 -0.854 -6.038 1.00 90.44 84 PRO A O 1
ATOM 626 N N . VAL A 1 85 ? 11.681 0.310 -7.000 1.00 93.94 85 VAL A N 1
ATOM 627 C CA . VAL A 1 85 ? 11.159 0.318 -8.366 1.00 93.94 85 VAL A CA 1
ATOM 628 C C . VAL A 1 85 ? 12.081 -0.555 -9.202 1.00 93.94 85 VAL A C 1
ATOM 630 O O . VAL A 1 85 ? 13.290 -0.337 -9.264 1.00 93.94 85 VAL A O 1
ATOM 633 N N . ILE A 1 86 ? 11.505 -1.592 -9.799 1.00 94.06 86 ILE A N 1
ATOM 634 C CA . ILE A 1 86 ? 12.242 -2.652 -10.473 1.00 94.06 86 ILE A CA 1
ATOM 635 C C . ILE A 1 86 ? 11.876 -2.625 -11.950 1.00 94.06 86 ILE A C 1
ATOM 637 O O . ILE A 1 86 ? 10.712 -2.805 -12.297 1.00 94.06 86 ILE A O 1
ATOM 641 N N . PHE A 1 87 ? 12.865 -2.440 -12.813 1.00 95.62 87 PHE A N 1
ATOM 642 C CA . PHE A 1 87 ? 12.740 -2.643 -14.248 1.00 95.62 87 PHE A CA 1
ATOM 643 C C . PHE A 1 87 ? 13.056 -4.094 -14.592 1.00 95.62 87 PHE A C 1
ATOM 645 O O . PHE A 1 87 ? 14.096 -4.626 -14.195 1.00 95.62 87 PHE A O 1
ATOM 652 N N . ILE A 1 88 ? 12.145 -4.727 -15.321 1.00 94.12 88 ILE A N 1
ATOM 653 C CA . ILE A 1 88 ? 12.296 -6.069 -15.867 1.00 94.12 88 ILE A CA 1
ATOM 654 C C . ILE A 1 88 ? 12.299 -5.912 -17.383 1.00 94.12 88 ILE A C 1
ATOM 656 O O . ILE A 1 88 ? 11.279 -5.543 -17.970 1.00 94.12 88 ILE A O 1
ATOM 660 N N . ASP A 1 89 ? 13.447 -6.142 -18.014 1.00 94.56 89 ASP A N 1
ATOM 661 C CA . ASP A 1 89 ? 13.533 -6.089 -19.471 1.00 94.56 89 ASP A CA 1
ATOM 662 C C . ASP A 1 89 ? 12.870 -7.321 -20.117 1.00 94.56 89 ASP A C 1
ATOM 664 O O . ASP A 1 89 ? 12.525 -8.308 -19.461 1.00 94.56 89 ASP A O 1
ATOM 668 N N . THR A 1 90 ? 12.690 -7.278 -21.435 1.00 91.94 90 THR A N 1
ATOM 669 C CA . THR A 1 90 ? 12.138 -8.403 -22.213 1.00 91.94 90 THR A CA 1
ATOM 670 C C . THR A 1 90 ? 13.004 -9.669 -22.185 1.00 91.94 90 THR A C 1
ATOM 672 O O . THR A 1 90 ? 12.486 -10.755 -22.441 1.00 91.94 90 THR A O 1
ATOM 675 N N . ALA A 1 91 ? 14.289 -9.559 -21.841 1.00 90.25 91 ALA A N 1
ATOM 676 C CA . ALA A 1 91 ? 15.202 -10.683 -21.645 1.00 90.25 91 ALA A CA 1
ATOM 677 C C . ALA A 1 91 ? 15.166 -11.247 -20.205 1.00 90.25 91 ALA A C 1
ATOM 679 O O . ALA A 1 91 ? 15.819 -12.251 -19.912 1.00 90.25 91 ALA A O 1
ATOM 680 N N . GLY A 1 92 ? 14.400 -10.632 -19.298 1.00 85.75 92 GLY A N 1
ATOM 681 C CA . GLY A 1 92 ? 14.320 -10.989 -17.885 1.00 85.75 92 GLY A CA 1
ATOM 682 C C . GLY A 1 92 ? 15.468 -10.453 -17.019 1.00 85.75 92 GLY A C 1
ATOM 683 O O . GLY A 1 92 ? 15.625 -10.909 -15.882 1.00 85.75 92 GLY A O 1
ATOM 684 N N . ARG A 1 93 ? 16.279 -9.507 -17.512 1.00 89.81 93 ARG A N 1
ATOM 685 C CA . ARG A 1 93 ? 17.236 -8.743 -16.701 1.00 89.81 93 ARG A CA 1
ATOM 686 C C . ARG A 1 93 ? 16.464 -7.844 -15.750 1.00 89.81 93 ARG A C 1
ATOM 688 O O . ARG A 1 93 ? 15.518 -7.158 -16.126 1.00 89.81 93 ARG A O 1
ATOM 695 N N . ILE A 1 94 ? 16.922 -7.832 -14.506 1.00 90.69 94 ILE A N 1
ATOM 696 C CA . ILE A 1 94 ? 16.321 -7.060 -13.426 1.00 90.69 94 ILE A CA 1
ATOM 697 C C . ILE A 1 94 ? 17.270 -5.922 -13.070 1.00 90.69 94 ILE A C 1
ATOM 699 O O . ILE A 1 94 ? 18.393 -6.182 -12.630 1.00 90.69 94 ILE A O 1
ATOM 703 N N . VAL A 1 95 ? 16.802 -4.686 -13.211 1.00 93.25 95 VAL A N 1
ATOM 704 C CA . VAL A 1 95 ? 17.487 -3.468 -12.761 1.00 93.25 95 VAL A CA 1
ATOM 705 C C . VAL A 1 95 ? 16.625 -2.821 -11.678 1.00 93.25 95 VAL A C 1
ATOM 707 O O . VAL A 1 95 ? 15.402 -2.849 -11.755 1.00 93.25 95 VAL A O 1
ATOM 710 N N . SER A 1 96 ? 17.241 -2.307 -10.620 1.00 92.50 96 SER A N 1
ATOM 711 C CA . SER A 1 96 ? 16.540 -1.784 -9.444 1.00 92.50 96 SER A CA 1
ATOM 712 C C . SER A 1 96 ? 17.106 -0.420 -9.092 1.00 92.50 96 SER A C 1
ATOM 714 O O . SER A 1 96 ? 18.320 -0.249 -9.132 1.00 92.50 96 SER A O 1
ATOM 716 N N . ASP A 1 97 ? 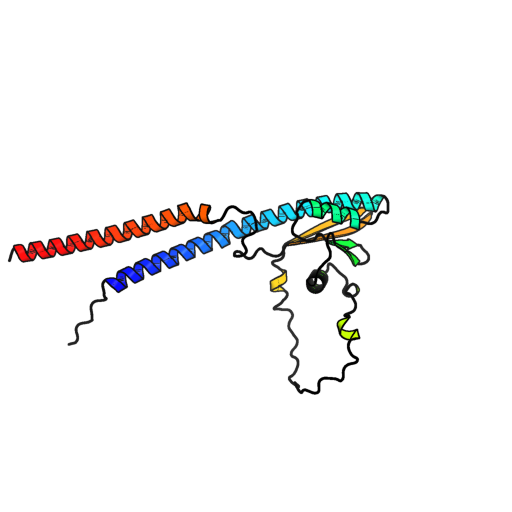16.236 0.508 -8.700 1.00 92.50 97 ASP A N 1
ATOM 717 C CA . ASP A 1 97 ? 16.592 1.862 -8.245 1.00 92.50 97 ASP A CA 1
ATOM 718 C C . ASP A 1 97 ? 17.568 1.879 -7.057 1.00 92.50 97 ASP A C 1
ATOM 720 O O . ASP A 1 97 ? 18.333 2.820 -6.867 1.00 92.50 97 ASP A O 1
ATOM 724 N N . ARG A 1 98 ? 17.541 0.823 -6.240 1.00 89.19 98 ARG A N 1
ATOM 725 C CA . ARG A 1 98 ? 18.394 0.655 -5.059 1.00 89.19 98 ARG A CA 1
ATOM 726 C C . ARG A 1 98 ? 18.940 -0.768 -4.945 1.00 89.19 98 ARG A C 1
ATOM 728 O O . ARG A 1 98 ? 18.303 -1.705 -5.448 1.00 89.19 98 ARG A O 1
ATOM 735 N N . PRO A 1 99 ? 20.064 -0.985 -4.231 1.00 83.62 99 PRO A N 1
ATOM 736 C CA . PRO A 1 99 ? 20.579 -2.323 -3.981 1.00 83.62 99 PRO A CA 1
ATOM 737 C C . PRO A 1 99 ? 19.528 -3.167 -3.257 1.00 83.62 99 PRO A C 1
ATOM 739 O O . PRO A 1 99 ? 19.142 -2.907 -2.114 1.00 83.62 99 PRO A O 1
ATOM 742 N N . LEU A 1 100 ? 19.060 -4.212 -3.938 1.00 79.69 100 LEU A N 1
ATOM 743 C CA . LEU A 1 100 ? 18.155 -5.194 -3.360 1.00 79.69 100 LEU A CA 1
ATOM 744 C C . LEU A 1 100 ? 18.930 -5.965 -2.285 1.00 79.69 100 LEU A C 1
ATOM 746 O O . LEU A 1 100 ? 19.732 -6.843 -2.604 1.00 79.69 100 LEU A O 1
ATOM 750 N N . GLY A 1 101 ? 18.710 -5.617 -1.014 1.00 75.38 101 GLY A N 1
ATOM 751 C CA . GLY A 1 101 ? 19.331 -6.279 0.137 1.00 75.38 101 GLY A CA 1
ATOM 752 C C . GLY A 1 101 ? 18.960 -7.773 0.254 1.00 75.38 101 GLY A C 1
ATOM 753 O O . GLY A 1 101 ? 18.436 -8.371 -0.684 1.00 75.38 101 GLY A O 1
ATOM 754 N N . PRO A 1 102 ? 19.136 -8.428 1.418 1.00 73.75 102 PRO A N 1
ATOM 755 C CA . PRO A 1 102 ? 18.848 -9.866 1.586 1.00 73.75 102 PRO A CA 1
ATOM 756 C C . PRO A 1 102 ? 17.398 -10.280 1.251 1.00 73.75 102 PRO A C 1
ATOM 758 O O . PRO A 1 102 ? 17.103 -11.459 1.052 1.00 73.75 102 PRO A O 1
ATOM 761 N N . TRP A 1 103 ? 16.491 -9.311 1.121 1.00 68.19 103 TRP A N 1
ATOM 762 C CA . TRP A 1 103 ? 15.132 -9.492 0.618 1.00 68.19 103 TRP A CA 1
ATOM 763 C C . TRP A 1 103 ? 15.055 -9.830 -0.879 1.00 68.19 103 TRP A C 1
ATOM 765 O O . TRP A 1 103 ? 14.019 -10.333 -1.308 1.00 68.19 103 TRP A O 1
ATOM 775 N N . ARG A 1 104 ? 16.132 -9.645 -1.658 1.00 70.31 104 ARG A N 1
ATOM 776 C CA . ARG A 1 104 ? 16.205 -9.947 -3.098 1.00 70.31 104 ARG A CA 1
ATOM 777 C C . ARG A 1 104 ? 15.728 -11.357 -3.413 1.00 70.31 104 ARG A C 1
ATOM 779 O O . ARG A 1 104 ? 14.891 -11.520 -4.281 1.00 70.31 104 ARG A O 1
ATOM 786 N N . ARG A 1 105 ? 16.166 -12.366 -2.648 1.00 68.31 105 ARG A N 1
ATOM 787 C CA . ARG A 1 105 ? 15.742 -13.766 -2.856 1.00 68.31 105 ARG A CA 1
ATOM 788 C C . ARG A 1 105 ? 14.231 -13.948 -2.708 1.00 68.31 105 ARG A C 1
ATOM 790 O O . ARG A 1 105 ? 13.631 -14.709 -3.459 1.00 68.31 105 ARG A O 1
ATOM 797 N N . ARG A 1 106 ? 13.619 -13.242 -1.750 1.00 74.31 106 ARG A N 1
ATOM 798 C CA . ARG A 1 106 ? 12.163 -13.260 -1.561 1.00 74.31 106 ARG A CA 1
ATOM 799 C C . ARG A 1 106 ? 11.469 -12.537 -2.707 1.00 74.31 106 ARG A C 1
ATOM 801 O O . ARG A 1 106 ? 10.559 -13.102 -3.283 1.00 74.31 106 ARG A O 1
ATOM 808 N N . LEU A 1 107 ? 11.956 -11.355 -3.086 1.00 73.12 107 LEU A N 1
ATOM 809 C CA . LEU A 1 107 ? 11.434 -10.581 -4.215 1.00 73.12 107 LEU A CA 1
ATOM 810 C C . LEU A 1 107 ? 11.502 -11.353 -5.534 1.00 73.12 107 LEU A C 1
ATOM 812 O O . LEU A 1 107 ? 10.505 -11.421 -6.232 1.00 73.12 107 LEU A O 1
ATOM 816 N N . THR A 1 108 ? 12.632 -11.978 -5.867 1.00 71.50 108 THR A N 1
ATOM 817 C CA . THR A 1 108 ? 12.760 -12.770 -7.098 1.00 71.50 108 THR A CA 1
ATOM 818 C C . THR A 1 108 ? 11.827 -13.980 -7.071 1.00 71.50 108 THR A C 1
ATOM 820 O O . THR A 1 108 ? 11.161 -14.248 -8.063 1.00 71.50 108 THR A O 1
ATOM 823 N N . GLY A 1 109 ? 11.705 -14.670 -5.929 1.00 74.38 109 GLY A N 1
ATOM 824 C CA . GLY A 1 109 ? 10.714 -15.737 -5.761 1.00 74.38 109 GLY A CA 1
ATOM 825 C C . GLY A 1 109 ? 9.273 -15.239 -5.916 1.00 74.38 109 GLY A C 1
ATOM 826 O O . GLY A 1 109 ? 8.463 -15.904 -6.557 1.00 74.38 109 GLY A O 1
ATOM 827 N N . ASP A 1 110 ? 8.969 -14.056 -5.383 1.00 74.38 110 ASP A N 1
ATOM 828 C CA . ASP A 1 110 ? 7.659 -13.416 -5.494 1.00 74.38 110 ASP A CA 1
ATOM 829 C C . ASP A 1 110 ? 7.356 -13.025 -6.953 1.00 74.38 110 ASP A C 1
ATOM 831 O O . ASP A 1 110 ? 6.271 -13.304 -7.450 1.00 74.38 110 ASP A O 1
ATOM 835 N N . LEU A 1 111 ? 8.326 -12.452 -7.670 1.00 77.12 111 LEU A N 1
ATOM 836 C CA . LEU A 1 111 ? 8.209 -12.068 -9.080 1.00 77.12 111 LEU A CA 1
ATOM 837 C C . LEU A 1 111 ? 8.029 -13.290 -9.998 1.00 77.12 111 LEU A C 1
ATOM 839 O O . LEU A 1 111 ? 7.138 -13.287 -10.844 1.00 77.12 111 LEU A O 1
ATOM 843 N N . VAL A 1 112 ? 8.799 -14.366 -9.796 1.00 77.12 112 VAL A N 1
ATOM 844 C CA . VAL A 1 112 ? 8.620 -15.629 -10.542 1.00 77.12 112 VAL A CA 1
ATOM 845 C C . VAL A 1 112 ? 7.225 -16.211 -10.294 1.00 77.12 112 VAL A C 1
ATOM 847 O O . VAL A 1 112 ? 6.542 -16.605 -11.235 1.00 77.12 112 VAL A O 1
ATOM 850 N N . ARG A 1 113 ? 6.752 -16.216 -9.040 1.00 72.75 113 ARG A N 1
ATOM 851 C CA . ARG A 1 113 ? 5.401 -16.699 -8.693 1.00 72.75 113 ARG A CA 1
ATOM 852 C C . ARG A 1 113 ? 4.285 -15.846 -9.294 1.00 72.75 113 ARG A C 1
ATOM 854 O O . ARG A 1 113 ? 3.237 -16.380 -9.634 1.00 72.75 113 ARG A O 1
ATOM 861 N N . LEU A 1 114 ? 4.509 -14.542 -9.442 1.00 71.06 114 LEU A N 1
ATOM 862 C CA . LEU A 1 114 ? 3.589 -13.611 -10.102 1.00 71.06 114 LEU A CA 1
ATOM 863 C C . LEU A 1 114 ? 3.622 -13.707 -11.639 1.00 71.06 114 LEU A C 1
ATOM 865 O O . LEU A 1 114 ? 2.950 -12.911 -12.302 1.00 71.06 114 LEU A O 1
ATOM 869 N N . GLY A 1 115 ? 4.411 -14.634 -12.200 1.00 73.81 115 GLY A N 1
ATOM 870 C CA . GLY A 1 115 ? 4.590 -14.808 -13.642 1.00 73.81 115 GLY A CA 1
ATOM 871 C C . GLY A 1 115 ? 5.340 -13.655 -14.313 1.00 73.81 115 GLY A C 1
ATOM 872 O O . GLY A 1 115 ? 5.257 -13.509 -15.525 1.00 73.81 115 GLY A O 1
ATOM 873 N N . LEU A 1 116 ? 6.031 -12.820 -13.528 1.00 71.69 116 LEU A N 1
ATOM 874 C CA . LEU A 1 116 ? 6.782 -11.648 -13.999 1.00 71.69 116 LEU A CA 1
ATOM 875 C C . LEU A 1 116 ? 8.201 -11.997 -14.456 1.00 71.69 116 LEU A C 1
ATOM 877 O O . LEU A 1 116 ? 8.833 -11.233 -15.171 1.00 71.69 116 LEU A O 1
ATOM 881 N N . LEU A 1 117 ? 8.726 -13.139 -14.015 1.00 71.44 117 LEU A N 1
ATOM 882 C CA . LEU A 1 117 ? 10.057 -13.608 -14.376 1.00 71.44 117 LEU A CA 1
ATOM 883 C C . LEU A 1 117 ? 10.000 -15.063 -14.808 1.00 71.44 117 LEU A C 1
ATOM 885 O O . LEU A 1 117 ? 9.312 -15.880 -14.188 1.00 71.44 117 LEU A O 1
ATOM 889 N N . ALA A 1 118 ? 10.792 -15.395 -15.824 1.00 67.25 118 ALA A N 1
ATOM 890 C CA . ALA A 1 118 ? 11.056 -16.779 -16.158 1.00 67.25 118 ALA A CA 1
ATOM 891 C C . ALA A 1 118 ? 11.815 -17.458 -14.994 1.00 67.25 118 ALA A C 1
ATOM 893 O O . ALA A 1 118 ? 12.686 -16.841 -14.374 1.00 67.25 118 ALA A O 1
ATOM 894 N N . PRO A 1 119 ? 11.548 -18.740 -14.690 1.00 62.47 119 PRO A N 1
ATOM 895 C CA . PRO A 1 119 ? 12.273 -19.471 -13.646 1.00 62.47 119 PRO A CA 1
ATOM 896 C C . PRO A 1 119 ? 13.795 -19.509 -13.866 1.00 62.47 119 PRO A C 1
ATOM 898 O O . PRO A 1 119 ? 14.557 -19.607 -12.907 1.00 62.47 119 PRO A O 1
ATOM 901 N N . SER A 1 120 ? 14.244 -19.397 -15.120 1.00 57.59 120 SER A N 1
ATOM 902 C CA . SER A 1 120 ? 15.656 -19.341 -15.516 1.00 57.59 120 SER A CA 1
ATOM 903 C C . SER A 1 120 ? 16.375 -18.055 -15.092 1.00 57.59 120 SER A C 1
ATOM 905 O O . SER A 1 120 ? 17.600 -18.026 -15.090 1.00 57.59 120 SER A O 1
ATOM 907 N N . SER A 1 121 ? 15.639 -17.007 -14.711 1.00 54.19 121 SER A N 1
ATOM 908 C CA . SER A 1 121 ? 16.179 -15.715 -14.262 1.00 54.19 121 SER A CA 1
ATOM 909 C C . SER A 1 121 ? 16.609 -15.721 -12.787 1.00 54.19 121 SER A C 1
ATOM 911 O O . SER A 1 121 ? 17.106 -14.714 -12.276 1.00 54.19 121 SER A O 1
ATOM 913 N N . LEU A 1 122 ? 16.388 -16.826 -12.064 1.00 59.84 122 LEU A N 1
ATOM 914 C CA . LEU A 1 122 ? 16.824 -16.965 -10.678 1.00 59.84 122 LEU A CA 1
ATOM 915 C C . LEU A 1 122 ? 18.357 -17.036 -10.631 1.00 59.84 122 LEU A C 1
ATOM 917 O O . LEU A 1 122 ? 18.943 -17.854 -11.342 1.00 59.84 122 LEU A O 1
ATOM 921 N N . PRO A 1 123 ? 19.026 -16.226 -9.787 1.00 56.84 123 PRO A N 1
ATOM 922 C CA . PRO A 1 123 ? 20.462 -16.363 -9.609 1.00 56.84 123 PRO A CA 1
ATOM 923 C C . PRO A 1 123 ? 20.762 -17.807 -9.184 1.00 56.84 123 PRO A C 1
ATOM 925 O O . PRO A 1 123 ? 20.062 -18.316 -8.298 1.00 56.84 123 PRO A O 1
ATOM 928 N N . PRO A 1 124 ? 21.762 -18.472 -9.798 1.00 57.62 124 PRO A N 1
ATOM 929 C CA . PRO A 1 124 ? 22.129 -19.829 -9.428 1.00 57.62 124 PRO A CA 1
ATOM 930 C C . PRO A 1 124 ? 22.363 -19.851 -7.924 1.00 57.62 124 PRO A C 1
ATOM 932 O O . PRO A 1 124 ? 23.059 -18.987 -7.385 1.00 57.62 124 PRO A O 1
ATOM 935 N N . ASP A 1 125 ? 21.689 -20.775 -7.241 1.00 53.12 125 ASP A N 1
ATOM 936 C CA . ASP A 1 125 ? 21.680 -20.832 -5.789 1.00 53.12 125 ASP A CA 1
ATOM 937 C C . ASP A 1 125 ? 23.106 -21.079 -5.291 1.00 53.12 125 ASP A C 1
ATOM 939 O O . ASP A 1 125 ? 23.582 -22.210 -5.208 1.00 53.12 125 ASP A O 1
ATOM 943 N N . SER A 1 126 ? 23.810 -19.993 -4.971 1.00 48.62 126 SER A N 1
ATOM 944 C CA . SER A 1 126 ? 25.203 -20.018 -4.530 1.00 48.62 126 SER A CA 1
ATOM 945 C C . SER A 1 126 ? 25.383 -20.763 -3.208 1.00 48.62 126 SER A C 1
ATOM 947 O O . SER A 1 126 ? 26.510 -21.049 -2.812 1.00 48.62 126 SER A O 1
ATOM 949 N N . SER A 1 127 ? 24.285 -21.144 -2.541 1.00 49.69 127 SER A N 1
ATOM 9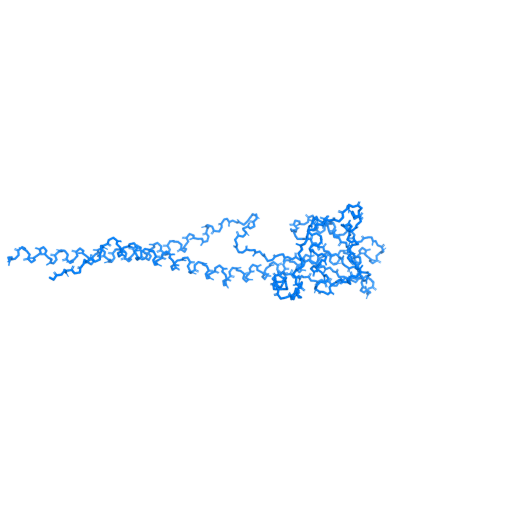50 C CA . SER A 1 127 ? 24.328 -22.039 -1.388 1.00 49.69 127 SER A CA 1
ATOM 951 C C . SER A 1 127 ? 24.644 -23.496 -1.751 1.00 49.69 127 SER A C 1
ATOM 953 O O . SER A 1 127 ? 25.186 -24.200 -0.902 1.00 49.69 127 SER A O 1
ATOM 955 N N . ARG A 1 128 ? 24.444 -23.927 -3.008 1.00 50.31 128 ARG A N 1
ATOM 956 C CA . ARG A 1 128 ? 24.912 -25.242 -3.493 1.00 50.31 128 ARG A CA 1
ATOM 957 C C . ARG A 1 128 ? 26.405 -25.283 -3.805 1.00 50.31 128 ARG A C 1
ATOM 959 O O . ARG A 1 128 ? 27.004 -26.347 -3.792 1.00 50.31 128 ARG A O 1
ATOM 966 N N . MET A 1 129 ? 27.049 -24.135 -4.015 1.00 47.38 129 MET A N 1
ATOM 967 C CA . MET A 1 129 ? 28.490 -24.095 -4.301 1.00 47.38 129 MET A CA 1
ATOM 968 C C . MET A 1 129 ? 29.364 -24.192 -3.037 1.00 47.38 129 MET A C 1
ATOM 970 O O . MET A 1 129 ? 30.588 -24.201 -3.130 1.00 47.38 129 MET A O 1
ATOM 974 N N . ARG A 1 130 ? 28.746 -24.302 -1.849 1.00 49.84 130 ARG A N 1
ATOM 975 C CA . ARG A 1 130 ? 29.425 -24.582 -0.573 1.00 49.84 130 ARG A CA 1
ATOM 976 C C . ARG A 1 130 ? 29.264 -26.040 -0.108 1.00 49.84 130 ARG A C 1
ATOM 978 O O . ARG A 1 130 ? 29.577 -26.342 1.040 1.00 49.84 130 ARG A O 1
ATOM 985 N N . GLU A 1 131 ? 28.819 -26.947 -0.981 1.00 49.00 131 GLU A N 1
ATOM 986 C CA . GLU A 1 131 ? 28.811 -28.402 -0.747 1.00 49.00 131 GLU A CA 1
ATOM 987 C C . GLU A 1 131 ? 30.177 -29.024 -1.088 1.00 49.00 131 GLU A C 1
ATOM 989 O O . GLU A 1 131 ? 30.336 -29.814 -2.009 1.00 49.00 131 GLU A O 1
ATOM 994 N N . GLY A 1 132 ? 31.188 -28.640 -0.309 1.00 51.62 132 GLY A N 1
ATOM 995 C CA . GLY A 1 132 ? 32.403 -29.434 -0.084 1.00 51.62 132 GLY A CA 1
ATOM 996 C C . GLY A 1 132 ? 32.507 -29.912 1.370 1.00 51.62 132 GLY A C 1
ATOM 997 O O . GLY A 1 132 ? 33.572 -30.329 1.812 1.00 51.62 132 GLY A O 1
ATOM 998 N N . GLY A 1 133 ? 31.426 -29.782 2.146 1.00 63.34 133 GLY A N 1
ATOM 999 C CA . GLY A 1 133 ? 31.346 -30.250 3.527 1.00 63.34 133 GLY A CA 1
ATOM 1000 C C . GLY A 1 133 ? 30.787 -31.676 3.590 1.00 63.34 133 GLY A C 1
ATOM 1001 O O . GLY A 1 133 ? 29.861 -31.984 2.838 1.00 63.34 133 GLY A O 1
ATOM 1002 N N . PRO A 1 134 ? 31.315 -32.551 4.465 1.00 66.62 134 PRO A N 1
ATOM 1003 C CA . PRO A 1 134 ? 30.818 -33.914 4.614 1.00 66.62 134 PRO A CA 1
ATOM 1004 C C . PRO A 1 134 ? 29.319 -33.912 4.961 1.00 66.62 134 PRO A C 1
ATOM 1006 O O . PRO A 1 134 ? 28.872 -33.069 5.746 1.00 66.62 134 PRO A O 1
ATOM 1009 N N . PRO A 1 135 ? 28.526 -34.836 4.389 1.00 64.31 135 PRO A N 1
ATOM 1010 C CA . PRO A 1 135 ? 27.081 -34.840 4.564 1.00 64.31 135 PRO A CA 1
ATOM 1011 C C . PRO A 1 135 ? 26.720 -35.024 6.047 1.00 64.31 135 PRO A C 1
ATOM 1013 O O . PRO A 1 135 ? 27.300 -35.889 6.714 1.00 64.31 135 PRO A O 1
ATOM 1016 N N . PRO A 1 136 ? 25.740 -34.273 6.584 1.00 64.62 136 PRO A N 1
ATOM 1017 C CA . PRO A 1 136 ? 25.216 -34.538 7.914 1.00 64.62 136 PRO A CA 1
ATOM 1018 C C . PRO A 1 1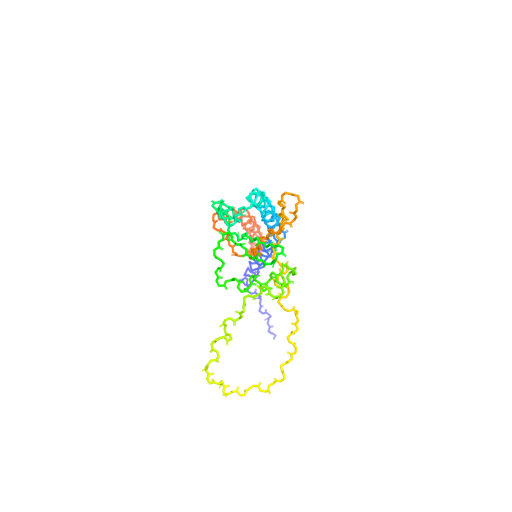36 ? 24.525 -35.908 7.915 1.00 64.62 136 PRO A C 1
ATOM 1020 O O . PRO A 1 136 ? 23.412 -36.078 7.417 1.00 64.62 136 PRO A O 1
ATOM 1023 N N . ARG A 1 137 ? 25.200 -36.910 8.486 1.00 58.66 137 ARG A N 1
ATOM 1024 C CA . ARG A 1 137 ? 24.594 -38.188 8.877 1.00 58.66 137 ARG A CA 1
ATOM 1025 C C . ARG A 1 137 ? 23.588 -37.914 9.994 1.00 58.66 137 ARG A C 1
ATOM 1027 O O . ARG A 1 137 ? 23.977 -37.684 11.133 1.00 58.66 137 ARG A O 1
ATOM 1034 N N . GLY A 1 138 ? 22.297 -37.937 9.673 1.00 52.31 138 GLY A N 1
ATOM 1035 C CA . GLY A 1 138 ? 21.248 -37.727 10.670 1.00 52.31 138 GLY A CA 1
ATOM 1036 C C . GLY A 1 138 ? 19.835 -37.953 10.146 1.00 52.31 138 GLY A C 1
ATOM 1037 O O . GLY A 1 138 ? 19.130 -37.001 9.834 1.00 52.31 138 GLY A O 1
ATOM 1038 N N . ASN A 1 139 ? 19.450 -39.228 10.071 1.00 56.09 139 ASN A N 1
ATOM 1039 C CA . ASN A 1 139 ? 18.092 -39.786 10.023 1.00 56.09 139 ASN A CA 1
ATOM 1040 C C . ASN A 1 139 ? 16.917 -38.807 10.244 1.00 56.09 139 ASN A C 1
ATOM 1042 O O . ASN A 1 139 ? 16.562 -38.491 11.379 1.00 56.09 139 ASN A O 1
ATOM 1046 N N . ARG A 1 140 ? 16.208 -38.469 9.161 1.00 49.44 140 ARG A N 1
ATOM 1047 C CA . ARG A 1 140 ? 14.759 -38.192 9.168 1.00 49.44 140 ARG A CA 1
ATOM 1048 C C . ARG A 1 140 ? 14.115 -38.791 7.920 1.00 49.44 140 ARG A C 1
ATOM 1050 O O . ARG A 1 140 ? 13.710 -38.093 6.998 1.00 49.44 140 ARG A O 1
ATOM 1057 N N . SER A 1 141 ? 14.022 -40.112 7.908 1.00 49.19 141 SER A N 1
ATOM 1058 C CA . SER A 1 141 ? 13.138 -40.891 7.042 1.00 49.19 141 SER A CA 1
ATOM 1059 C C . SER A 1 141 ? 11.704 -40.801 7.577 1.00 49.19 141 SER A C 1
ATOM 1061 O O . SER A 1 141 ? 11.174 -41.718 8.191 1.00 49.19 141 SER A O 1
ATOM 1063 N N . GLY A 1 142 ? 11.084 -39.641 7.371 1.00 55.69 142 GLY A N 1
ATOM 1064 C CA . GLY A 1 142 ? 9.631 -39.515 7.300 1.00 55.69 142 GLY A CA 1
ATOM 1065 C C . GLY A 1 142 ? 9.275 -39.160 5.856 1.00 55.69 142 GLY A C 1
ATOM 1066 O O . GLY A 1 142 ? 10.030 -38.402 5.242 1.00 55.69 142 GLY A O 1
ATOM 1067 N N . PRO A 1 143 ? 8.187 -39.696 5.278 1.00 49.97 143 PRO A N 1
ATOM 1068 C CA . PRO A 1 143 ? 7.793 -39.352 3.920 1.00 49.97 143 PRO A CA 1
ATOM 1069 C C . PRO A 1 143 ? 7.609 -37.836 3.832 1.00 49.97 143 PRO A C 1
ATOM 1071 O O . PRO A 1 143 ? 6.790 -37.248 4.541 1.00 49.97 143 PRO A O 1
ATOM 1074 N N . ALA A 1 144 ? 8.416 -37.200 2.984 1.00 54.06 144 ALA A N 1
ATOM 1075 C CA . ALA A 1 144 ? 8.253 -35.809 2.613 1.00 54.06 144 ALA A CA 1
ATOM 1076 C C . ALA A 1 144 ? 6.921 -35.689 1.867 1.00 54.06 144 ALA A C 1
ATOM 1078 O O . ALA A 1 144 ? 6.855 -35.856 0.652 1.00 54.06 144 ALA A O 1
ATOM 1079 N N . GLY A 1 145 ? 5.840 -35.469 2.616 1.00 47.41 145 GLY A N 1
ATOM 1080 C CA . GLY A 1 145 ? 4.542 -35.164 2.039 1.00 47.41 145 GLY A CA 1
ATOM 1081 C C . GLY A 1 145 ? 4.683 -33.958 1.103 1.00 47.41 145 GLY A C 1
ATOM 1082 O O . GLY A 1 145 ? 5.466 -33.047 1.403 1.00 47.41 145 GLY A O 1
ATOM 1083 N N . PRO A 1 146 ? 3.970 -33.938 -0.034 1.00 48.94 146 PRO A N 1
ATOM 1084 C CA . PRO A 1 146 ? 4.021 -32.820 -0.960 1.00 48.94 146 PRO A CA 1
ATOM 1085 C C . PRO A 1 146 ? 3.690 -31.541 -0.189 1.00 48.94 146 PRO A C 1
ATOM 1087 O O . PRO A 1 146 ? 2.608 -31.405 0.386 1.00 48.94 146 PRO A O 1
ATOM 1090 N N . ARG A 1 147 ? 4.647 -30.607 -0.130 1.00 51.50 147 ARG A N 1
ATOM 1091 C CA . ARG A 1 147 ? 4.401 -29.248 0.361 1.00 51.50 147 ARG A CA 1
ATOM 1092 C C . ARG A 1 147 ? 3.359 -28.632 -0.566 1.00 51.50 147 ARG A C 1
ATOM 1094 O O . ARG A 1 147 ? 3.697 -28.147 -1.639 1.00 51.50 147 ARG A O 1
ATOM 1101 N N . GLY A 1 148 ? 2.093 -28.713 -0.168 1.00 43.72 148 GLY A N 1
ATOM 1102 C CA . GLY A 1 148 ? 0.995 -28.124 -0.916 1.00 43.72 148 GLY A CA 1
ATOM 1103 C C . GLY A 1 148 ? 1.207 -26.611 -1.086 1.00 43.72 148 GLY A C 1
ATOM 1104 O O . GLY A 1 148 ? 1.699 -25.962 -0.158 1.00 43.72 148 GLY A O 1
ATOM 1105 N N . PRO A 1 149 ? 0.816 -26.028 -2.230 1.00 46.94 149 PRO A N 1
ATOM 1106 C CA . PRO A 1 149 ? 1.026 -24.606 -2.541 1.00 46.94 149 PRO A CA 1
ATOM 1107 C C . PRO A 1 149 ? 0.259 -23.624 -1.623 1.00 46.94 149 PRO A C 1
ATOM 1109 O O . PRO A 1 149 ? 0.510 -22.422 -1.622 1.00 46.94 149 PRO A O 1
ATOM 1112 N N . GLY A 1 150 ? -0.638 -24.107 -0.761 1.00 47.25 150 GLY A N 1
ATOM 1113 C CA . GLY A 1 150 ? -1.725 -23.289 -0.212 1.00 47.25 150 GLY A CA 1
ATOM 1114 C C . GLY A 1 150 ? -1.416 -22.293 0.917 1.00 47.25 150 GLY A C 1
ATOM 1115 O O . GLY A 1 150 ? -2.318 -21.538 1.280 1.00 47.25 150 GLY A O 1
ATOM 1116 N N . ARG A 1 151 ? -0.213 -22.255 1.516 1.00 48.59 151 ARG A N 1
ATOM 1117 C CA . ARG A 1 151 ? 0.049 -21.359 2.674 1.00 48.59 151 ARG A CA 1
ATOM 1118 C C . ARG A 1 151 ? 0.852 -20.101 2.347 1.00 48.59 151 ARG A C 1
ATOM 1120 O O . ARG A 1 151 ? 0.672 -19.091 3.028 1.00 48.59 151 ARG A O 1
ATOM 1127 N N . ASP A 1 152 ? 1.675 -20.140 1.303 1.00 48.34 152 ASP A N 1
ATOM 1128 C CA . ASP A 1 152 ? 2.489 -18.989 0.901 1.00 48.34 152 ASP A CA 1
ATOM 1129 C C . ASP A 1 152 ? 1.788 -18.110 -0.144 1.00 48.34 152 ASP A C 1
ATOM 1131 O O . ASP A 1 152 ? 1.973 -16.895 -0.123 1.00 48.34 152 ASP A O 1
ATOM 1135 N N . GLU A 1 153 ? 0.917 -18.671 -0.992 1.00 45.88 153 GLU A N 1
ATOM 1136 C CA . GLU A 1 153 ? 0.172 -17.903 -2.006 1.00 45.88 153 GLU A CA 1
ATOM 1137 C C . GLU A 1 153 ? -0.766 -16.856 -1.383 1.00 45.88 153 GLU A C 1
ATOM 1139 O O . GLU A 1 153 ? -0.798 -15.707 -1.825 1.00 45.88 153 GLU A O 1
ATOM 1144 N N . ARG A 1 154 ? -1.443 -17.185 -0.271 1.00 47.53 154 ARG A N 1
ATOM 1145 C CA . ARG A 1 154 ? -2.312 -16.230 0.448 1.00 47.53 154 ARG A CA 1
ATOM 1146 C C . ARG A 1 154 ? -1.561 -15.049 1.068 1.00 47.53 154 ARG A C 1
ATOM 1148 O O . ARG A 1 154 ? -2.181 -14.031 1.342 1.00 47.53 154 ARG A O 1
ATOM 1155 N N . ARG A 1 155 ? -0.247 -15.156 1.305 1.00 52.94 155 ARG A N 1
ATOM 1156 C CA . ARG A 1 155 ? 0.559 -14.051 1.861 1.00 52.94 155 ARG A CA 1
ATOM 1157 C C . ARG A 1 155 ? 1.056 -13.074 0.798 1.00 52.94 155 ARG A C 1
ATOM 1159 O O . ARG A 1 155 ? 1.440 -11.961 1.153 1.00 52.94 155 ARG A O 1
ATOM 1166 N N . LEU A 1 156 ? 1.071 -13.481 -0.471 1.00 52.84 156 LEU A N 1
ATOM 1167 C CA . LEU A 1 156 ? 1.464 -12.621 -1.586 1.00 52.84 156 LEU A CA 1
ATOM 1168 C C . LEU A 1 156 ? 0.301 -11.800 -2.148 1.00 52.84 156 LEU A C 1
ATOM 1170 O O . LEU A 1 156 ? 0.542 -10.683 -2.594 1.00 52.84 156 LEU A O 1
ATOM 1174 N N . GLY A 1 157 ? -0.934 -12.312 -2.078 1.00 55.22 157 GLY A N 1
ATOM 1175 C CA . GLY A 1 157 ? -2.132 -11.619 -2.577 1.00 55.22 157 GLY A CA 1
ATOM 1176 C C . GLY A 1 157 ? -2.409 -10.255 -1.930 1.00 55.22 157 GLY A C 1
ATOM 1177 O O . GLY A 1 157 ? -3.100 -9.434 -2.521 1.00 55.22 157 GLY A O 1
ATOM 1178 N N . ASP A 1 158 ? -1.820 -9.984 -0.764 1.00 62.53 158 ASP A N 1
ATOM 1179 C CA . ASP A 1 158 ? -1.949 -8.697 -0.074 1.00 62.53 158 ASP A CA 1
ATOM 1180 C C . ASP A 1 158 ? -0.924 -7.640 -0.524 1.00 62.53 158 ASP A C 1
ATOM 1182 O O . ASP A 1 158 ? -0.994 -6.489 -0.087 1.00 62.53 158 ASP A O 1
ATOM 1186 N N . ARG A 1 159 ? 0.064 -7.985 -1.363 1.00 73.44 159 ARG A N 1
ATOM 1187 C CA . ARG A 1 159 ? 1.006 -6.981 -1.876 1.00 73.44 159 ARG A CA 1
ATOM 1188 C C . ARG A 1 159 ? 0.382 -6.228 -3.034 1.00 73.44 159 ARG A C 1
ATOM 1190 O O . ARG A 1 159 ? -0.095 -6.822 -3.997 1.00 73.44 159 ARG A O 1
ATOM 1197 N N . ILE A 1 160 ? 0.436 -4.904 -2.958 1.00 71.62 160 ILE A N 1
ATOM 1198 C CA . ILE A 1 160 ? -0.005 -4.060 -4.059 1.00 71.62 160 ILE A CA 1
ATOM 1199 C C . ILE A 1 160 ? 1.110 -4.093 -5.104 1.00 71.62 160 ILE A C 1
ATOM 1201 O O . ILE A 1 160 ? 2.200 -3.564 -4.883 1.00 71.62 160 ILE A O 1
ATOM 1205 N N . VAL A 1 161 ? 0.832 -4.769 -6.216 1.00 82.94 161 VAL A N 1
ATOM 1206 C CA . VAL A 1 161 ? 1.704 -4.809 -7.390 1.00 82.94 161 VAL A CA 1
ATOM 1207 C C . VAL A 1 161 ? 1.212 -3.744 -8.355 1.00 82.94 161 VAL A C 1
ATOM 1209 O O . VAL A 1 161 ? 0.099 -3.850 -8.869 1.00 82.94 161 VAL A O 1
ATOM 1212 N N . VAL A 1 162 ? 2.035 -2.732 -8.604 1.00 90.62 162 VAL A N 1
ATOM 1213 C CA . VAL A 1 162 ? 1.773 -1.744 -9.653 1.00 90.62 162 VAL A CA 1
ATOM 1214 C C . VAL A 1 162 ? 2.756 -1.982 -10.783 1.00 90.62 162 VAL A C 1
ATOM 1216 O O . VAL A 1 162 ? 3.946 -2.182 -10.534 1.00 90.62 162 VAL A O 1
ATOM 1219 N N . ARG A 1 163 ? 2.235 -1.995 -12.013 1.00 92.56 163 ARG A N 1
ATOM 1220 C CA . ARG A 1 163 ? 2.997 -2.267 -13.230 1.00 92.56 163 ARG A CA 1
ATOM 1221 C C . ARG A 1 163 ? 2.801 -1.139 -14.234 1.00 92.56 163 ARG A C 1
ATOM 1223 O O . ARG A 1 163 ? 1.674 -0.675 -14.405 1.00 92.56 163 ARG A O 1
ATOM 1230 N N . ALA A 1 164 ? 3.863 -0.757 -14.932 1.00 95.62 164 ALA A N 1
ATOM 1231 C CA . ALA A 1 164 ? 3.765 0.052 -16.142 1.00 95.62 164 ALA A CA 1
ATOM 1232 C C . ALA A 1 164 ? 4.645 -0.547 -17.245 1.00 95.62 164 ALA A C 1
ATOM 1234 O O . ALA A 1 164 ? 5.797 -0.894 -16.976 1.00 95.62 164 ALA A O 1
ATOM 1235 N N . PRO A 1 165 ? 4.129 -0.699 -18.475 1.00 96.56 165 PRO A N 1
ATOM 1236 C CA . PRO A 1 165 ? 4.967 -1.065 -19.608 1.00 96.56 165 PRO A CA 1
ATOM 1237 C C . PRO A 1 165 ? 5.958 0.063 -19.915 1.00 96.56 165 PRO A C 1
ATOM 1239 O O . PRO A 1 165 ? 5.655 1.230 -19.681 1.00 96.56 165 PRO A O 1
ATOM 1242 N N . VAL A 1 166 ? 7.120 -0.305 -20.448 1.00 97.00 166 VAL A N 1
ATOM 1243 C CA . VAL A 1 166 ? 8.150 0.637 -20.902 1.00 97.00 166 VAL A CA 1
ATOM 1244 C C . VAL A 1 166 ? 8.373 0.427 -22.395 1.00 97.00 166 VAL A C 1
ATOM 1246 O O . VAL A 1 166 ? 8.678 -0.694 -22.828 1.00 97.00 166 VAL A O 1
ATOM 1249 N N . PHE A 1 167 ? 8.236 1.495 -23.176 1.00 97.00 167 PHE A N 1
ATOM 1250 C CA . PHE A 1 167 ? 8.442 1.503 -24.622 1.00 97.00 167 PHE A CA 1
ATOM 1251 C C . PHE A 1 167 ? 9.633 2.378 -25.027 1.00 97.00 167 PHE A C 1
ATOM 1253 O O . PHE A 1 167 ? 9.718 3.541 -24.658 1.00 97.00 167 PHE A O 1
ATOM 1260 N N . ALA A 1 168 ? 10.519 1.861 -25.874 1.00 96.50 168 ALA A N 1
ATOM 1261 C CA . ALA A 1 168 ? 11.538 2.672 -26.538 1.00 96.50 168 ALA A CA 1
ATOM 1262 C C . ALA A 1 168 ? 11.275 2.666 -28.039 1.00 96.50 168 ALA A C 1
ATOM 1264 O O . ALA A 1 168 ? 11.161 1.597 -28.643 1.00 96.50 168 ALA A O 1
ATOM 1265 N N . ASN A 1 169 ? 11.160 3.853 -28.638 1.00 96.19 169 ASN A N 1
ATOM 1266 C CA . ASN A 1 169 ? 10.902 4.019 -30.073 1.00 96.19 169 ASN A CA 1
ATOM 1267 C C . ASN A 1 169 ? 9.677 3.212 -30.563 1.00 96.19 169 ASN A C 1
ATOM 1269 O O . ASN A 1 169 ? 9.699 2.608 -31.631 1.00 96.19 169 ASN A O 1
ATOM 1273 N N . GLY A 1 170 ? 8.616 3.152 -29.748 1.00 94.69 170 GLY A N 1
ATOM 1274 C CA . GLY A 1 170 ? 7.385 2.406 -30.048 1.00 94.69 170 GLY A CA 1
ATOM 1275 C C . GLY A 1 170 ? 7.465 0.887 -29.836 1.00 94.69 170 GLY A C 1
ATOM 1276 O O . GLY A 1 170 ? 6.452 0.203 -29.972 1.00 94.69 170 GLY A O 1
ATOM 1277 N N . VAL A 1 171 ? 8.627 0.345 -29.459 1.00 96.44 171 VAL A N 1
ATOM 1278 C CA . VAL A 1 171 ? 8.822 -1.083 -29.169 1.00 96.44 171 VAL A CA 1
ATOM 1279 C C . VAL A 1 171 ? 8.838 -1.307 -27.660 1.00 96.44 171 VAL A C 1
ATOM 1281 O O . VAL A 1 171 ? 9.528 -0.600 -26.926 1.00 96.44 171 VAL A O 1
ATOM 1284 N N . ARG A 1 172 ? 8.096 -2.307 -27.174 1.00 95.94 172 ARG A N 1
ATOM 1285 C CA . ARG A 1 172 ? 8.095 -2.670 -25.750 1.00 95.94 172 ARG A CA 1
ATOM 1286 C C . ARG A 1 172 ? 9.461 -3.241 -25.358 1.00 95.94 172 ARG A C 1
ATOM 1288 O O . ARG A 1 172 ? 9.836 -4.300 -25.847 1.00 95.94 172 ARG A O 1
ATOM 1295 N N . GLN A 1 173 ? 10.165 -2.566 -24.453 1.00 96.75 173 GLN A N 1
ATOM 1296 C CA . GLN A 1 173 ? 11.487 -2.981 -23.961 1.00 96.75 173 GLN A CA 1
ATOM 1297 C C . GLN A 1 173 ? 11.417 -3.748 -22.640 1.00 96.75 173 GLN A C 1
ATOM 1299 O O . GLN A 1 173 ? 12.312 -4.533 -22.332 1.00 96.75 173 GLN A O 1
ATOM 1304 N N . GLY A 1 174 ? 10.345 -3.554 -21.871 1.00 94.69 174 GLY A N 1
ATOM 1305 C CA . GLY A 1 174 ? 10.175 -4.211 -20.583 1.00 94.69 174 GLY A CA 1
ATOM 1306 C C . GLY A 1 174 ? 8.938 -3.748 -19.827 1.00 94.69 174 GLY A C 1
ATOM 1307 O O . GLY A 1 174 ? 7.952 -3.270 -20.406 1.00 94.69 174 GLY A O 1
ATOM 1308 N N . GLU A 1 175 ? 8.996 -3.908 -18.514 1.00 95.19 175 GLU A N 1
ATOM 1309 C CA . GLU A 1 175 ? 8.000 -3.424 -17.570 1.00 95.19 175 GLU A CA 1
ATOM 1310 C C . GLU A 1 175 ? 8.654 -2.948 -16.273 1.00 95.19 175 GLU A C 1
ATOM 1312 O O . GLU A 1 175 ? 9.627 -3.525 -15.789 1.00 95.19 175 GLU A O 1
ATOM 1317 N N . LEU A 1 176 ? 8.101 -1.886 -15.699 1.00 95.38 176 LEU A N 1
ATOM 1318 C CA . LEU A 1 176 ? 8.419 -1.454 -14.350 1.00 95.38 176 LEU A CA 1
ATOM 1319 C C . LEU A 1 176 ? 7.414 -2.033 -13.379 1.00 95.38 176 LEU A C 1
ATOM 1321 O O . LEU A 1 176 ? 6.205 -1.984 -13.609 1.00 95.38 176 LEU A O 1
ATOM 1325 N N . VAL A 1 177 ? 7.929 -2.537 -12.268 1.00 93.25 177 VAL A N 1
ATOM 1326 C CA . VAL A 1 177 ? 7.152 -3.123 -11.190 1.00 93.25 177 VAL A CA 1
ATOM 1327 C C . VAL A 1 177 ? 7.605 -2.514 -9.874 1.00 93.25 177 VAL A C 1
ATOM 1329 O O . VAL A 1 177 ? 8.793 -2.478 -9.563 1.00 93.25 177 VAL A O 1
ATOM 1332 N N . THR A 1 178 ? 6.648 -2.091 -9.056 1.00 92.12 178 THR A N 1
ATOM 1333 C CA . THR A 1 178 ? 6.899 -1.841 -7.635 1.00 92.12 178 THR A CA 1
ATOM 1334 C C . THR A 1 178 ? 6.036 -2.767 -6.791 1.00 92.12 178 THR A C 1
ATOM 1336 O O . THR A 1 178 ? 4.895 -3.092 -7.137 1.00 92.12 178 THR A O 1
ATOM 1339 N N . LEU A 1 179 ? 6.619 -3.235 -5.691 1.00 87.44 179 LEU A N 1
ATOM 1340 C CA . LEU A 1 179 ? 5.990 -4.149 -4.750 1.00 87.44 179 LEU A CA 1
ATOM 1341 C C . LEU A 1 179 ? 5.825 -3.428 -3.424 1.00 87.44 179 LEU A C 1
ATOM 1343 O O . LEU A 1 179 ? 6.764 -3.347 -2.629 1.00 87.44 179 LEU A O 1
ATOM 1347 N N . VAL A 1 180 ? 4.615 -2.933 -3.180 1.00 84.19 180 VAL A N 1
ATOM 1348 C CA . VAL A 1 180 ? 4.298 -2.283 -1.914 1.00 84.19 180 VAL A CA 1
ATOM 1349 C C . VAL A 1 180 ? 3.800 -3.345 -0.934 1.00 84.19 180 VAL A C 1
ATOM 1351 O O . VAL A 1 180 ? 2.775 -3.992 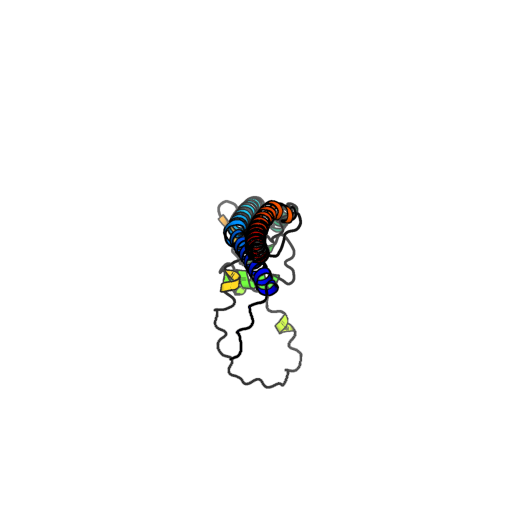-1.192 1.00 84.19 180 VAL A O 1
ATOM 1354 N N . PRO A 1 181 ? 4.516 -3.596 0.179 1.00 75.25 181 PRO A N 1
ATOM 1355 C CA . PRO A 1 181 ? 4.023 -4.510 1.192 1.00 75.25 181 PRO A CA 1
ATOM 1356 C C . PRO A 1 181 ? 2.707 -3.970 1.768 1.00 75.25 181 PRO A C 1
ATOM 1358 O O . PRO A 1 181 ? 2.586 -2.758 1.966 1.00 75.25 181 PRO A O 1
ATOM 1361 N N . PRO A 1 182 ? 1.734 -4.840 2.096 1.00 68.50 182 PRO A N 1
ATOM 1362 C CA . PRO A 1 182 ? 0.564 -4.411 2.848 1.00 68.50 182 PRO A CA 1
ATOM 1363 C C . PRO A 1 182 ? 1.055 -3.755 4.137 1.00 68.50 182 PRO A C 1
ATOM 1365 O O . PRO A 1 182 ? 1.752 -4.389 4.942 1.00 68.50 182 PRO A O 1
ATOM 1368 N N . ARG A 1 183 ? 0.731 -2.473 4.341 1.00 65.69 183 ARG A N 1
ATOM 1369 C CA . ARG A 1 183 ? 0.988 -1.839 5.633 1.00 65.69 183 ARG A CA 1
ATOM 1370 C C . ARG A 1 183 ? 0.192 -2.625 6.665 1.00 65.69 183 ARG A C 1
ATOM 1372 O O . ARG A 1 183 ? -1.035 -2.645 6.641 1.00 65.69 183 ARG A O 1
ATOM 1379 N N . ARG A 1 184 ? 0.896 -3.315 7.567 1.00 60.06 184 ARG A N 1
ATOM 1380 C CA . ARG A 1 184 ? 0.249 -3.905 8.739 1.00 60.06 184 ARG A CA 1
ATOM 1381 C C . ARG A 1 184 ? -0.447 -2.758 9.459 1.00 60.06 184 ARG A C 1
ATOM 1383 O O . ARG A 1 184 ? 0.209 -1.763 9.742 1.00 60.06 184 ARG A O 1
ATOM 1390 N N . ALA A 1 185 ? -1.726 -2.917 9.790 1.00 54.84 185 ALA A N 1
ATOM 1391 C CA . ALA A 1 185 ? -2.532 -1.893 10.465 1.00 54.84 185 ALA A CA 1
ATOM 1392 C C . ALA A 1 185 ? -1.897 -1.344 11.766 1.00 54.84 185 ALA A C 1
ATOM 1394 O O . ALA A 1 185 ? -2.285 -0.284 12.244 1.00 54.84 185 ALA A O 1
ATOM 1395 N N . PHE A 1 186 ? -0.899 -2.044 12.317 1.00 55.84 186 PHE A N 1
ATOM 1396 C CA . PHE A 1 186 ? -0.156 -1.673 13.522 1.00 55.84 186 PHE A CA 1
ATOM 1397 C C . PHE A 1 186 ? 1.229 -1.046 13.267 1.00 55.84 186 PHE A C 1
ATOM 1399 O O . PHE A 1 186 ? 1.869 -0.592 14.210 1.00 55.84 186 PHE A O 1
ATOM 1406 N N . GLY A 1 187 ? 1.718 -1.029 12.024 1.00 53.09 187 GLY A N 1
ATOM 1407 C CA . GLY A 1 187 ? 2.969 -0.368 11.654 1.00 53.09 187 GLY A CA 1
ATOM 1408 C C . GLY A 1 187 ? 2.701 1.087 11.296 1.00 53.09 187 GLY A C 1
ATOM 1409 O O . GLY A 1 187 ? 2.388 1.387 10.147 1.00 53.09 187 GLY A O 1
ATOM 1410 N N . LEU A 1 188 ? 2.784 1.982 12.280 1.00 48.00 188 LEU A N 1
ATOM 1411 C CA . LEU A 1 188 ? 2.673 3.419 12.040 1.00 48.00 188 LEU A CA 1
ATOM 1412 C C . LEU A 1 188 ? 3.855 3.889 11.178 1.00 48.00 188 LEU A C 1
ATOM 1414 O O . LEU A 1 188 ? 5.001 3.637 11.552 1.00 48.00 188 LEU A O 1
ATOM 1418 N N . PRO A 1 189 ? 3.612 4.546 10.034 1.00 48.97 189 PRO A N 1
ATOM 1419 C CA . PRO A 1 189 ? 4.691 5.089 9.224 1.00 48.97 189 PRO A CA 1
ATOM 1420 C C . PRO A 1 189 ? 5.364 6.281 9.919 1.00 48.97 189 PRO A C 1
ATOM 1422 O O . PRO A 1 189 ? 4.705 7.015 10.667 1.00 48.97 189 PRO A O 1
ATOM 1425 N N . PRO A 1 190 ? 6.664 6.502 9.669 1.00 49.78 190 PRO A N 1
ATOM 1426 C CA . PRO A 1 190 ? 7.355 7.687 10.154 1.00 49.78 190 PRO A CA 1
ATOM 1427 C C . PRO A 1 190 ? 6.721 8.942 9.529 1.00 49.78 190 PRO A C 1
ATOM 1429 O O . PRO A 1 190 ? 6.520 9.009 8.321 1.00 49.78 190 PRO A O 1
ATOM 1432 N N . GLY A 1 191 ? 6.358 9.927 10.355 1.00 55.31 191 GLY A N 1
ATOM 1433 C CA . GLY A 1 191 ? 5.885 11.240 9.890 1.00 55.31 191 GLY A CA 1
ATOM 1434 C C . GLY A 1 191 ? 4.367 11.464 9.837 1.00 55.31 191 GLY A C 1
ATOM 1435 O O . GLY A 1 191 ? 3.952 12.598 9.616 1.00 55.31 191 GLY A O 1
ATOM 1436 N N . ILE A 1 192 ? 3.517 10.460 10.099 1.00 54.47 192 ILE A N 1
ATOM 1437 C CA . ILE A 1 192 ? 2.075 10.726 10.280 1.00 54.47 192 ILE A CA 1
ATOM 1438 C C . ILE A 1 192 ? 1.843 11.342 11.672 1.00 54.47 192 ILE A C 1
ATOM 1440 O O . ILE A 1 192 ? 2.323 10.781 12.666 1.00 54.47 192 ILE A O 1
ATOM 1444 N N . PRO A 1 193 ? 1.107 12.471 11.785 1.00 51.16 193 PRO A N 1
ATOM 1445 C CA . PRO A 1 193 ? 0.740 13.046 13.074 1.00 51.16 193 PRO A CA 1
ATOM 1446 C C . PRO A 1 193 ? 0.039 11.978 13.907 1.00 51.16 193 PRO A C 1
ATOM 1448 O O . PRO A 1 193 ? -0.889 11.319 13.440 1.00 51.16 193 PRO A O 1
ATOM 1451 N N . ARG A 1 194 ? 0.552 11.771 15.125 1.00 55.47 194 ARG A N 1
ATOM 1452 C CA . ARG A 1 194 ? 0.189 10.660 16.007 1.00 55.47 194 ARG A CA 1
ATOM 1453 C C . ARG A 1 194 ? -1.330 10.434 15.964 1.00 55.47 194 ARG A C 1
ATOM 1455 O O . ARG A 1 194 ? -2.080 11.365 16.275 1.00 55.47 194 ARG A O 1
ATOM 1462 N N . PRO A 1 195 ? -1.807 9.218 15.633 1.00 53.78 195 PRO A N 1
ATOM 1463 C CA . PRO A 1 195 ? -3.239 8.932 15.522 1.00 53.78 195 PRO A CA 1
ATOM 1464 C C . PRO A 1 195 ? -3.995 9.215 16.829 1.00 53.78 195 PRO A C 1
ATOM 1466 O O . PRO A 1 195 ? -5.215 9.326 16.808 1.00 53.78 195 PRO A O 1
ATOM 1469 N N . THR A 1 196 ? -3.283 9.424 17.950 1.00 55.94 196 THR A N 1
ATOM 1470 C CA . THR A 1 196 ? -3.792 9.987 19.216 1.00 55.94 196 THR A CA 1
ATOM 1471 C C . THR A 1 196 ? -4.708 11.195 19.025 1.00 55.94 196 THR A C 1
ATOM 1473 O O . THR A 1 196 ? -5.655 11.339 19.790 1.00 55.94 196 THR A O 1
ATOM 1476 N N . LEU A 1 197 ? -4.493 12.022 17.995 1.00 61.25 197 LEU A N 1
ATOM 1477 C CA . LEU A 1 197 ? -5.369 13.164 17.704 1.00 61.25 197 LEU A CA 1
ATOM 1478 C C . LEU A 1 197 ? -6.763 12.751 17.205 1.00 61.25 197 LEU A C 1
ATOM 1480 O O . LEU A 1 197 ? -7.753 13.326 17.645 1.00 61.25 197 LEU A O 1
ATOM 1484 N N . PHE A 1 198 ? -6.866 11.711 16.371 1.00 62.22 198 PHE A N 1
ATOM 1485 C CA . PHE A 1 198 ? -8.163 11.154 15.962 1.00 62.22 198 PHE A CA 1
ATOM 1486 C C . PHE A 1 198 ? -8.817 10.300 17.058 1.00 62.22 198 PHE A C 1
ATOM 1488 O O . PHE A 1 198 ? -10.026 10.086 17.025 1.00 62.22 198 PHE A O 1
ATOM 1495 N N . PHE A 1 199 ? -8.053 9.840 18.054 1.00 64.56 199 PHE A N 1
ATOM 1496 C CA . PHE A 1 199 ? -8.600 9.105 19.200 1.00 64.56 199 PHE A CA 1
ATOM 1497 C C . PHE A 1 199 ? -9.316 10.005 20.213 1.00 64.56 199 PHE A C 1
ATOM 1499 O O . PHE A 1 199 ? -10.172 9.516 20.946 1.00 64.56 199 PHE A O 1
ATOM 1506 N N . LEU A 1 200 ? -9.002 11.302 20.249 1.00 68.50 200 LEU A N 1
ATOM 1507 C CA . LEU A 1 200 ? -9.521 12.244 21.242 1.00 68.50 200 LEU A CA 1
ATOM 1508 C C . LEU A 1 200 ? -11.060 12.389 21.223 1.00 68.50 200 LEU A C 1
ATOM 1510 O O . LEU A 1 200 ? -11.665 12.213 22.282 1.00 68.50 200 LEU A O 1
ATOM 1514 N N . PRO A 1 201 ? -11.730 12.622 20.073 1.00 72.38 201 PRO A N 1
ATOM 1515 C CA . PRO A 1 201 ? -13.189 12.743 20.046 1.00 72.38 201 PRO A CA 1
ATOM 1516 C C . PRO A 1 201 ? -13.896 11.422 20.366 1.00 72.38 201 PRO A C 1
ATOM 1518 O O . PRO A 1 201 ? -14.876 11.407 21.109 1.00 72.38 201 PRO A O 1
ATOM 1521 N N . THR A 1 202 ? -13.387 10.294 19.868 1.00 68.12 202 THR A N 1
ATOM 1522 C CA . THR A 1 202 ? -13.990 8.976 20.109 1.00 68.12 202 THR A CA 1
ATOM 1523 C C . THR A 1 202 ? -13.843 8.558 21.570 1.00 68.12 202 THR A C 1
ATOM 1525 O O . THR A 1 202 ? -14.793 8.060 22.170 1.00 68.12 202 THR A O 1
ATOM 1528 N N . ALA A 1 203 ? -12.673 8.800 22.169 1.00 69.12 203 ALA A N 1
ATOM 1529 C CA . ALA A 1 203 ? -12.441 8.567 23.590 1.00 69.12 203 ALA A CA 1
ATOM 1530 C C . ALA A 1 203 ? -13.325 9.473 24.458 1.00 69.12 203 ALA A C 1
ATOM 1532 O O . ALA A 1 203 ? -13.915 8.987 25.421 1.00 69.12 203 ALA A O 1
ATOM 1533 N N . ALA A 1 204 ? -13.480 10.751 24.090 1.00 73.75 204 ALA A N 1
ATOM 1534 C CA . ALA A 1 204 ? -14.379 11.674 24.779 1.00 73.75 204 ALA A CA 1
ATOM 1535 C C . ALA A 1 204 ? -15.841 11.201 24.722 1.00 73.75 204 ALA A C 1
ATOM 1537 O O . ALA A 1 204 ? -16.528 11.218 25.741 1.00 73.75 204 ALA A O 1
ATOM 1538 N N . LEU A 1 205 ? -16.302 10.711 23.565 1.00 76.19 205 LEU A N 1
ATOM 1539 C CA . LEU A 1 205 ? -17.659 10.186 23.404 1.00 76.19 205 LEU A CA 1
ATOM 1540 C C . LEU A 1 205 ? -17.893 8.944 24.280 1.00 76.19 205 LEU A C 1
ATOM 1542 O O . LEU A 1 205 ? -18.890 8.867 24.997 1.00 76.19 205 LEU A O 1
ATOM 1546 N N . ILE A 1 206 ? -16.953 7.992 24.270 1.00 77.12 206 ILE A N 1
ATOM 1547 C CA . ILE A 1 206 ? -17.027 6.777 25.097 1.00 77.12 206 ILE A CA 1
ATOM 1548 C C . ILE A 1 206 ? -17.013 7.142 26.587 1.00 77.12 206 ILE A C 1
ATOM 1550 O O . ILE A 1 206 ? -17.825 6.621 27.353 1.00 77.12 206 ILE A O 1
ATOM 1554 N N . ALA A 1 207 ? -16.140 8.066 26.997 1.00 77.69 207 ALA A N 1
ATOM 1555 C CA . ALA A 1 207 ? -16.070 8.549 28.372 1.00 77.69 207 ALA A CA 1
ATOM 1556 C C . ALA A 1 207 ? -17.375 9.238 28.805 1.00 77.69 207 ALA A C 1
ATOM 1558 O O . ALA A 1 207 ? -17.856 8.987 29.910 1.00 77.69 207 ALA A O 1
ATOM 1559 N N . ALA A 1 208 ? -17.987 10.044 27.932 1.00 75.38 208 ALA A N 1
ATOM 1560 C CA . ALA A 1 208 ? -19.266 10.697 28.201 1.00 75.38 208 ALA A CA 1
ATOM 1561 C C . ALA A 1 208 ? -20.406 9.681 28.383 1.00 75.38 208 ALA A C 1
ATOM 1563 O O . ALA A 1 208 ? -21.170 9.775 29.345 1.00 75.38 208 ALA A O 1
ATOM 1564 N N . VAL A 1 209 ? -20.493 8.669 27.510 1.00 79.69 209 VAL A N 1
ATOM 1565 C CA . VAL A 1 209 ? -21.503 7.600 27.616 1.00 79.69 209 VAL A CA 1
ATOM 1566 C C . VAL A 1 209 ? -21.308 6.782 28.895 1.00 79.69 209 VAL A C 1
ATOM 1568 O O . VAL A 1 209 ? -22.276 6.519 29.613 1.00 79.69 209 VAL A O 1
ATOM 1571 N N . ALA A 1 210 ? -20.063 6.423 29.219 1.00 78.56 210 ALA A N 1
ATOM 1572 C CA . ALA A 1 210 ? -19.732 5.708 30.449 1.00 78.56 210 ALA A CA 1
ATOM 1573 C C . ALA A 1 210 ? -20.096 6.527 31.699 1.00 78.56 210 ALA A C 1
ATOM 1575 O O . ALA A 1 210 ? -20.732 6.006 32.618 1.00 78.56 210 ALA A O 1
ATOM 1576 N N . GLY A 1 211 ? -19.750 7.819 31.710 1.00 78.12 211 GLY A N 1
ATOM 1577 C CA . GLY A 1 211 ? -20.080 8.744 32.793 1.00 78.12 211 GLY A CA 1
ATOM 1578 C C . GLY A 1 211 ? -21.587 8.886 33.001 1.00 78.12 211 GLY A C 1
ATOM 1579 O O . GLY A 1 211 ? -22.062 8.809 34.135 1.00 78.12 211 GLY A O 1
ATOM 1580 N N . LEU A 1 212 ? -22.359 8.996 31.915 1.00 82.94 212 LEU A N 1
ATOM 1581 C CA . LEU A 1 212 ? -23.820 9.075 31.973 1.00 82.94 212 LEU A CA 1
ATOM 1582 C C . LEU A 1 212 ? -24.445 7.807 32.575 1.00 82.94 212 LEU A C 1
ATOM 1584 O O . LEU A 1 212 ? -25.353 7.893 33.407 1.00 82.94 212 LEU A O 1
ATOM 1588 N N . PHE A 1 213 ? -23.953 6.629 32.183 1.00 82.62 213 PHE A N 1
ATOM 1589 C CA . PHE A 1 213 ? -24.416 5.354 32.735 1.00 82.62 213 PHE A CA 1
ATOM 1590 C C . PHE A 1 213 ? -24.113 5.236 34.229 1.00 82.62 213 PHE A C 1
ATOM 1592 O O . PHE A 1 213 ? -24.993 4.858 35.008 1.00 82.62 213 PHE A O 1
ATOM 1599 N N . LEU A 1 214 ? -22.893 5.602 34.636 1.00 79.31 214 LEU A N 1
ATOM 1600 C CA . LEU A 1 214 ? -22.483 5.591 36.037 1.00 79.31 214 LEU A CA 1
ATOM 1601 C C . LEU A 1 214 ? -23.364 6.531 36.870 1.00 79.31 214 LEU A C 1
ATOM 1603 O O . LEU A 1 214 ? -23.863 6.140 37.926 1.00 79.31 214 LEU A O 1
ATOM 1607 N N . PHE A 1 215 ? -23.618 7.737 36.356 1.00 84.44 215 PHE A N 1
ATOM 1608 C CA . PHE A 1 215 ? -24.458 8.734 37.010 1.00 84.44 215 PHE A CA 1
ATOM 1609 C C . PHE A 1 215 ? -25.901 8.246 37.184 1.00 84.44 215 PHE A C 1
ATOM 1611 O O . PHE A 1 215 ? -26.451 8.336 38.282 1.00 84.44 215 PHE A O 1
ATOM 1618 N N . ARG A 1 216 ? -26.509 7.648 36.144 1.00 84.81 216 ARG A N 1
ATOM 1619 C CA . ARG A 1 216 ? -27.853 7.049 36.261 1.00 84.81 216 ARG A CA 1
ATOM 1620 C C . ARG A 1 216 ? -27.891 5.932 37.298 1.00 84.81 216 ARG A C 1
ATOM 1622 O O . ARG A 1 216 ? -28.831 5.883 38.089 1.00 84.81 216 ARG A O 1
ATOM 1629 N N . ALA A 1 217 ? -26.893 5.049 37.308 1.00 81.06 217 ALA A N 1
ATOM 1630 C CA . ALA A 1 217 ? -26.835 3.947 38.263 1.00 81.06 217 ALA A CA 1
ATOM 1631 C C . ALA A 1 217 ? -26.725 4.451 39.712 1.00 81.06 217 ALA A C 1
ATOM 1633 O O . ALA A 1 217 ? -27.399 3.922 40.601 1.00 81.06 217 ALA A O 1
ATOM 1634 N N . LEU A 1 218 ? -25.924 5.497 39.944 1.00 84.25 218 LEU A N 1
ATOM 1635 C CA . LEU A 1 218 ? -25.780 6.122 41.258 1.00 84.25 218 LEU A CA 1
ATOM 1636 C C . LEU A 1 218 ? -27.073 6.809 41.703 1.00 84.25 218 LEU A C 1
ATOM 1638 O O . LEU A 1 218 ? -27.550 6.553 42.806 1.00 84.25 218 LEU A O 1
ATOM 1642 N N . ALA A 1 219 ? -27.672 7.621 40.828 1.00 87.56 219 ALA A N 1
ATOM 1643 C CA . ALA A 1 219 ? -28.917 8.326 41.117 1.00 87.56 219 ALA A CA 1
ATOM 1644 C C . ALA A 1 219 ? -30.047 7.352 41.475 1.00 87.56 219 ALA A C 1
ATOM 1646 O O . ALA A 1 219 ? -30.833 7.604 42.387 1.00 87.56 219 ALA A O 1
ATOM 1647 N N . HIS A 1 220 ? -30.113 6.207 40.792 1.00 89.81 220 HIS A N 1
ATOM 1648 C CA . HIS A 1 220 ? -31.135 5.208 41.079 1.00 89.81 220 HIS A CA 1
ATOM 1649 C C . HIS A 1 220 ? -30.924 4.530 42.439 1.00 89.81 220 HIS A C 1
ATOM 1651 O O . HIS A 1 220 ? -31.882 4.329 43.183 1.00 89.81 220 HIS A O 1
ATOM 1657 N N . ARG A 1 221 ? -29.668 4.237 42.797 1.00 87.06 221 ARG A N 1
ATOM 1658 C CA . ARG A 1 221 ? -29.315 3.667 44.104 1.00 87.06 221 ARG A CA 1
ATOM 1659 C C . ARG A 1 221 ? -29.547 4.642 45.252 1.00 87.06 221 ARG A C 1
ATOM 1661 O O . ARG A 1 221 ? -30.071 4.222 46.276 1.00 87.06 221 ARG A O 1
ATOM 1668 N N . LEU A 1 222 ? -29.204 5.917 45.077 1.00 91.75 222 LEU A N 1
ATOM 1669 C CA . LEU A 1 222 ? -29.453 6.948 46.086 1.00 91.75 222 LEU A CA 1
ATOM 1670 C C . LEU A 1 222 ? -30.948 7.085 46.380 1.00 91.75 222 LEU A C 1
ATOM 1672 O O . LEU A 1 222 ? -31.338 7.032 47.540 1.00 91.75 222 LEU A O 1
ATOM 1676 N N . ARG A 1 223 ? -31.794 7.113 45.343 1.00 91.25 223 ARG A N 1
ATOM 1677 C CA . ARG A 1 223 ? -33.255 7.126 45.525 1.00 91.25 223 ARG A CA 1
ATOM 1678 C C . ARG A 1 223 ? -33.779 5.880 46.239 1.00 91.25 223 ARG A C 1
ATOM 1680 O O . ARG A 1 223 ? -34.701 5.968 47.042 1.00 91.25 223 ARG A O 1
ATOM 1687 N N . ALA A 1 224 ? -33.206 4.709 45.957 1.00 90.06 224 ALA A N 1
ATOM 1688 C CA . ALA A 1 224 ? -33.588 3.480 46.652 1.00 90.06 224 ALA A CA 1
ATOM 1689 C C . ALA A 1 224 ? -33.225 3.529 48.148 1.00 90.06 224 ALA A C 1
ATOM 1691 O O . ALA A 1 224 ? -34.011 3.072 48.979 1.00 90.06 224 ALA A O 1
ATOM 1692 N N . LEU A 1 225 ? -32.069 4.113 48.484 1.00 93.62 225 LEU A N 1
ATOM 1693 C CA . LEU A 1 225 ? -31.638 4.328 49.867 1.00 93.62 225 LEU A CA 1
ATOM 1694 C C . LEU A 1 225 ? -32.504 5.373 50.579 1.00 93.62 225 LEU A C 1
ATOM 1696 O O . LEU A 1 225 ? -32.916 5.131 51.710 1.00 93.62 225 LEU A O 1
ATOM 1700 N N . GLU A 1 226 ? -32.859 6.477 49.917 1.00 93.38 226 GLU A N 1
ATOM 1701 C CA . GLU A 1 226 ? -33.815 7.462 50.448 1.00 93.38 226 GLU A CA 1
ATOM 1702 C C . GLU A 1 226 ? -35.165 6.815 50.766 1.00 93.38 226 GLU A C 1
A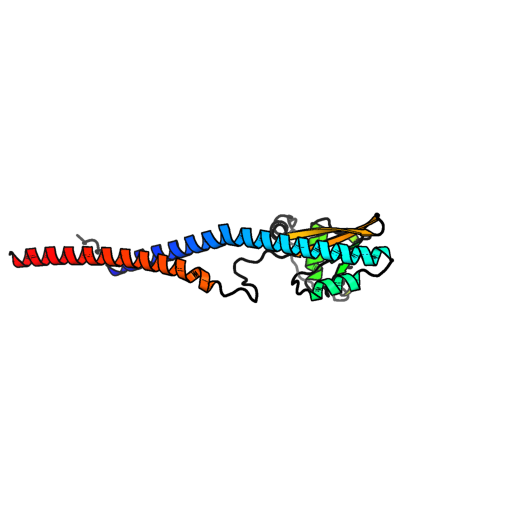TOM 1704 O O . GLU A 1 226 ? -35.704 6.999 51.856 1.00 93.38 226 GLU A O 1
ATOM 1709 N N . GLY A 1 227 ? -35.680 5.979 49.860 1.00 92.31 227 GLY A N 1
ATOM 1710 C CA . GLY A 1 227 ? -36.935 5.260 50.077 1.00 92.31 227 GLY A CA 1
ATOM 1711 C C . GLY A 1 227 ? -36.872 4.206 51.193 1.00 92.31 227 GLY A C 1
ATOM 1712 O O . GLY A 1 227 ? -37.912 3.817 51.730 1.00 92.31 227 GLY A O 1
ATOM 1713 N N . GLN A 1 228 ? -35.685 3.707 51.553 1.00 91.62 228 GLN A N 1
ATOM 1714 C CA . GLN A 1 228 ? -35.499 2.876 52.749 1.00 91.62 228 GLN A CA 1
ATOM 1715 C C . GLN A 1 228 ? -35.412 3.731 54.013 1.00 91.62 228 GLN A C 1
ATOM 1717 O O . GLN A 1 228 ? -36.069 3.408 54.999 1.00 91.62 228 GLN A O 1
ATOM 1722 N N . ALA A 1 229 ? -34.666 4.836 53.973 1.00 91.25 229 ALA A N 1
ATOM 1723 C CA . ALA A 1 229 ? -34.545 5.760 55.095 1.00 91.25 229 ALA A CA 1
ATOM 1724 C C . ALA A 1 229 ? -35.908 6.351 55.497 1.00 91.25 229 ALA A C 1
ATOM 1726 O O . ALA A 1 229 ? -36.228 6.384 56.682 1.00 91.25 229 ALA A O 1
ATOM 1727 N N . GLN A 1 230 ? -36.749 6.728 54.527 1.00 93.31 230 GLN A N 1
ATOM 1728 C CA . GLN A 1 230 ? -38.112 7.210 54.789 1.00 93.31 230 GLN A CA 1
ATOM 1729 C C . GLN A 1 230 ? -38.998 6.160 55.458 1.00 93.31 230 GLN A C 1
ATOM 1731 O O . GLN A 1 230 ? -39.765 6.502 56.351 1.00 93.31 230 GLN A O 1
ATOM 1736 N N . ARG A 1 231 ? -38.881 4.885 55.069 1.00 90.00 231 ARG A N 1
ATOM 1737 C CA . ARG A 1 231 ? -39.648 3.806 55.706 1.00 90.00 231 ARG A CA 1
ATOM 1738 C C . ARG A 1 231 ? -39.219 3.576 57.150 1.00 90.00 231 ARG A C 1
ATOM 1740 O O . ARG A 1 231 ? -40.076 3.444 58.006 1.00 90.00 231 ARG A O 1
ATOM 1747 N N . VAL A 1 232 ? -37.917 3.605 57.427 1.00 92.94 232 VAL A N 1
ATOM 1748 C CA . VAL A 1 232 ? -37.399 3.490 58.802 1.00 92.94 232 VAL A CA 1
ATOM 1749 C C . VAL A 1 232 ? -37.810 4.692 59.659 1.00 92.94 232 VAL A C 1
ATOM 1751 O O . VAL A 1 232 ? -38.106 4.531 60.836 1.00 92.94 232 VAL A O 1
ATOM 1754 N N . ALA A 1 233 ? -37.872 5.893 59.079 1.00 91.69 233 ALA A N 1
ATOM 1755 C CA . ALA A 1 233 ? -38.319 7.089 59.791 1.00 91.69 233 ALA A CA 1
ATOM 1756 C C . ALA A 1 233 ? -39.827 7.086 60.117 1.00 91.69 233 ALA A C 1
ATOM 1758 O O . ALA A 1 233 ? -40.250 7.812 61.012 1.00 91.69 233 ALA A O 1
ATOM 1759 N N . GLN A 1 234 ? -40.631 6.299 59.395 1.00 91.38 234 GLN A N 1
ATOM 1760 C CA . GLN A 1 234 ? -42.082 6.201 59.589 1.00 91.38 234 GLN A CA 1
ATOM 1761 C C . GLN A 1 234 ? -42.507 5.100 60.578 1.00 91.38 234 GLN A C 1
ATOM 1763 O O . GLN A 1 234 ? -43.666 5.114 60.990 1.00 91.38 234 GLN A O 1
ATOM 1768 N N . GLY A 1 235 ? -41.584 4.225 61.003 1.00 76.94 235 GLY A N 1
ATOM 1769 C CA . GLY A 1 235 ? -41.833 3.144 61.968 1.00 76.94 235 GLY A CA 1
ATOM 1770 C C . GLY A 1 235 ? -42.064 1.795 61.308 1.00 76.94 235 GLY A C 1
ATOM 1771 O O . GLY A 1 235 ? -43.197 1.557 60.840 1.00 76.94 235 GLY A O 1
#

Radius of gyration: 31.02 Å; chains: 1; bounding box: 74×54×92 Å

Foldseek 3Di:
DDDPDDPDPVCVLVVVVVVLVVVLVVVVVCCLVVPVQVVVVVVVLVVVQVLQVQLLVQQQVQVLVPHDSQVSLLVSVVVVDPWKKWWQWPVRDIHINDPPPPCVQVVVVLCVVVVNGDPVSRDDPCVVVPPPDDDPPDDDPDPPDPPDPPPVVVQSVQWNWDKDFHDHPNHTGTMMIITHHSPDSPDDDPPDDPCVVVVVVSVVVSVVVSVVVVVVVVVVVVVVVVVVVVVVVVD

Organism: Eiseniibacteriota bacterium (NCBI:txid2212470)

Secondary structure (DSSP, 8-state):
-PPPPPPPHHHHHHHHHHHHHHHHHHHHHHHIIIIIHHHHHHHHHHHHHHHHHHHHHHHHHHHHTT--SHHHHHHHHTTT--S-EEEEETT--EEESS---TTHHHHHHHHHHTTSS-GGGSPP-TTGGG--SPP------S------GGGTHHHHTTSEEEEEEEEETTEEEEEEEEEEPP--TT-PPTTS--THHHHHHHHHHHHHHHHHHHHHHHHHHHHHHHHHHHHHHH-

pLDDT: mean 77.18, std 15.81, range [43.72, 97.44]